Protein AF-A0A0G0I637-F1 (afdb_monomer_lite)

Sequence (283 aa):
MPPSDTPETYSYPQNDLDHDLTITSTPLDIYHAPFSLLHIETNPTNDDHTAINFDVENKYYLPRTQEILVEELSNQLKTNVQKLPLRQQTVIANEYVKIHEDNKLYGEYLPQTYTKSPNETSGITAEIGDSLDPLKYITNFLIQRHFELAEKKQEIVLHPDIIYFASQGRKENIPKVLNYLNTVANTLDQKLFFENLTFSNIKFKEALGTFEDPMKIYDFVKDYSNLGIVIDLNHIEKSHLNIDIIGNIEPQKLIIHARPGYQNIYSGAYKYCISKAIPWVVE

pLDDT: mean 82.11, std 18.37, range [28.81, 98.19]

Organism: NCBI:txid1619091

Structure (mmCIF, N/CA/C/O backbone):
data_AF-A0A0G0I637-F1
#
_entry.id   AF-A0A0G0I637-F1
#
loop_
_atom_site.group_PDB
_atom_site.id
_atom_site.type_symbol
_atom_site.label_atom_id
_atom_site.label_alt_id
_atom_site.label_comp_id
_atom_site.label_asym_id
_atom_site.label_entity_id
_atom_site.label_seq_id
_atom_site.pdbx_PDB_ins_code
_atom_site.Cartn_x
_atom_site.Cartn_y
_atom_site.Cartn_z
_atom_site.occupancy
_atom_site.B_iso_or_equiv
_atom_site.auth_seq_id
_atom_site.auth_comp_id
_atom_site.auth_asym_id
_atom_site.auth_atom_id
_atom_site.pdbx_PDB_model_num
ATOM 1 N N . MET A 1 1 ? 35.833 23.086 1.145 1.00 35.06 1 MET A N 1
ATOM 2 C CA . MET A 1 1 ? 34.461 23.543 0.852 1.00 35.06 1 MET A CA 1
ATOM 3 C C . MET A 1 1 ? 33.533 22.486 1.416 1.00 35.06 1 MET A C 1
ATOM 5 O O . MET A 1 1 ? 33.806 21.321 1.142 1.00 35.06 1 MET A O 1
ATOM 9 N N . PRO A 1 2 ? 32.546 22.832 2.255 1.00 28.81 2 PRO A N 1
ATOM 10 C CA . PRO A 1 2 ? 31.522 21.863 2.623 1.00 28.81 2 PRO A CA 1
ATOM 11 C C . PRO A 1 2 ? 30.724 21.493 1.358 1.00 28.81 2 PRO A C 1
ATOM 13 O O . PRO A 1 2 ? 30.629 22.332 0.453 1.00 28.81 2 PRO A O 1
ATOM 16 N N . PRO A 1 3 ? 30.219 20.255 1.239 1.00 33.09 3 PRO A N 1
ATOM 17 C CA . PRO A 1 3 ? 29.345 19.899 0.132 1.00 33.09 3 PRO A CA 1
ATOM 18 C C . PRO A 1 3 ? 28.090 20.772 0.207 1.00 33.09 3 PRO A C 1
ATOM 20 O O . PRO A 1 3 ? 27.529 20.972 1.280 1.00 33.09 3 PRO A O 1
ATOM 23 N N . SER A 1 4 ? 27.703 21.353 -0.928 1.00 31.98 4 SER A N 1
ATOM 24 C CA . SER A 1 4 ? 26.426 22.044 -1.045 1.00 31.98 4 SER A CA 1
ATOM 25 C C . SER A 1 4 ? 25.319 21.003 -0.948 1.00 31.98 4 SER A C 1
ATOM 27 O O . SER A 1 4 ? 25.231 20.138 -1.826 1.00 31.98 4 SER A O 1
ATOM 29 N N . ASP A 1 5 ? 24.492 21.104 0.086 1.00 32.06 5 ASP A N 1
ATOM 30 C CA . ASP A 1 5 ? 23.212 20.413 0.170 1.00 32.06 5 ASP A CA 1
ATOM 31 C C . ASP A 1 5 ? 22.362 20.873 -1.016 1.00 32.06 5 ASP A C 1
ATOM 33 O O . ASP A 1 5 ? 21.754 21.944 -1.024 1.00 32.06 5 ASP A O 1
ATOM 37 N N . THR A 1 6 ? 22.405 20.088 -2.087 1.00 29.97 6 THR A N 1
ATOM 38 C CA . THR A 1 6 ? 21.367 20.159 -3.106 1.00 29.97 6 THR A CA 1
ATOM 39 C C . THR A 1 6 ? 20.109 19.621 -2.436 1.00 29.97 6 THR A C 1
ATOM 41 O O . THR A 1 6 ? 20.194 18.574 -1.793 1.00 29.97 6 THR A O 1
ATOM 44 N N . PRO A 1 7 ? 18.966 20.322 -2.515 1.00 32.41 7 PRO A N 1
ATOM 45 C CA . PRO A 1 7 ? 17.730 19.811 -1.944 1.00 32.41 7 PRO A CA 1
ATOM 46 C C . PRO A 1 7 ? 17.465 18.417 -2.522 1.00 32.41 7 PRO A C 1
ATOM 48 O O . PRO A 1 7 ? 17.492 18.234 -3.744 1.00 32.41 7 PRO A O 1
ATOM 51 N N . GLU A 1 8 ? 17.294 17.440 -1.627 1.00 39.28 8 GLU A N 1
ATOM 52 C CA . GLU A 1 8 ? 17.026 16.043 -1.957 1.00 39.28 8 GLU A CA 1
ATOM 53 C C . GLU A 1 8 ? 15.877 15.990 -2.964 1.00 39.28 8 GLU A C 1
ATOM 55 O O . GLU A 1 8 ? 14.735 16.331 -2.659 1.00 39.28 8 GLU A O 1
ATOM 60 N N . THR A 1 9 ? 16.180 15.632 -4.210 1.00 29.72 9 THR A N 1
ATOM 61 C CA . THR A 1 9 ? 15.169 15.604 -5.265 1.00 29.72 9 THR A CA 1
ATOM 62 C C . THR A 1 9 ? 14.433 14.273 -5.173 1.00 29.72 9 THR A C 1
ATOM 64 O O . THR A 1 9 ? 14.781 13.293 -5.833 1.00 29.72 9 THR A O 1
ATOM 67 N N . TYR A 1 10 ? 13.434 14.226 -4.294 1.00 35.72 10 TYR A N 1
ATOM 68 C CA . TYR A 1 10 ? 12.438 13.164 -4.264 1.00 35.72 10 TYR A CA 1
ATOM 69 C C . TYR A 1 10 ? 11.579 13.289 -5.523 1.00 35.72 10 TYR A C 1
ATOM 71 O O . TYR A 1 10 ? 10.740 14.177 -5.623 1.00 35.72 10 TYR A O 1
ATOM 79 N N . SER A 1 11 ? 11.787 12.418 -6.511 1.00 33.34 11 SER A N 1
ATOM 80 C CA . SER A 1 11 ? 10.785 12.221 -7.559 1.00 33.34 11 SER A CA 1
ATOM 81 C C . SER A 1 11 ? 9.831 11.141 -7.072 1.00 33.34 11 SER A C 1
ATOM 83 O O . SER A 1 11 ? 10.015 9.965 -7.391 1.00 33.34 11 SER A O 1
ATOM 85 N N . TYR A 1 12 ? 8.863 11.523 -6.243 1.00 35.25 12 TYR A N 1
ATOM 86 C CA . TYR A 1 12 ? 7.721 10.652 -6.019 1.00 35.25 12 TYR A CA 1
ATOM 87 C C . TYR A 1 12 ? 6.957 10.603 -7.361 1.00 35.25 12 TYR A C 1
ATOM 89 O O . TYR A 1 12 ? 6.806 11.642 -8.015 1.00 35.25 12 TYR A O 1
ATOM 97 N N . PRO A 1 13 ? 6.608 9.421 -7.885 1.00 38.59 13 PRO A N 1
ATOM 98 C CA . PRO A 1 13 ? 5.871 9.325 -9.129 1.00 38.59 13 PRO A CA 1
ATOM 99 C C . PRO A 1 13 ? 4.385 9.231 -8.803 1.00 38.59 13 PRO A C 1
ATOM 101 O O . PRO A 1 13 ? 3.948 8.249 -8.233 1.00 38.59 13 PRO A O 1
ATOM 104 N N . GLN A 1 14 ? 3.640 10.291 -9.080 1.00 43.28 14 GLN A N 1
ATOM 105 C CA . GLN A 1 14 ? 2.280 10.272 -9.619 1.00 43.28 14 GLN A CA 1
ATOM 106 C C . GLN A 1 14 ? 1.804 11.726 -9.691 1.00 43.28 14 GLN A C 1
ATOM 108 O O . GLN A 1 14 ? 2.037 12.528 -8.797 1.00 43.28 14 GLN A O 1
ATOM 113 N N . ASN A 1 15 ? 1.196 12.101 -10.811 1.00 32.72 15 ASN A N 1
ATOM 114 C CA . ASN A 1 15 ? 0.300 13.244 -10.813 1.00 32.72 15 ASN A CA 1
ATOM 115 C C . ASN A 1 15 ? -1.036 12.663 -10.350 1.00 32.72 15 ASN A C 1
ATOM 117 O O . ASN A 1 15 ? -1.623 11.899 -11.114 1.00 32.72 15 ASN A O 1
ATOM 121 N N . ASP A 1 16 ? -1.508 12.984 -9.144 1.00 35.84 16 ASP A N 1
ATOM 122 C CA . ASP A 1 16 ? -2.895 12.677 -8.784 1.00 35.84 16 ASP A CA 1
ATOM 123 C C . ASP A 1 16 ? -3.800 13.519 -9.688 1.00 35.84 16 ASP A C 1
ATOM 125 O O . ASP A 1 16 ? -4.066 14.702 -9.452 1.00 35.84 16 ASP A O 1
ATOM 129 N N . LEU A 1 17 ? -4.256 12.918 -10.782 1.00 36.62 17 LEU A N 1
ATOM 130 C CA . LEU A 1 17 ? -5.417 13.412 -11.492 1.00 36.62 17 LEU A CA 1
ATOM 131 C C . LEU A 1 17 ? -6.636 12.948 -10.702 1.00 36.62 17 LEU A C 1
ATOM 133 O O . LEU A 1 17 ? -7.106 11.822 -10.849 1.00 36.62 17 LEU A O 1
ATOM 137 N N . ASP A 1 18 ? -7.175 13.857 -9.890 1.00 32.91 18 ASP A N 1
ATOM 138 C CA . ASP A 1 18 ? -8.613 13.898 -9.634 1.00 32.91 18 ASP A CA 1
ATOM 139 C C . ASP A 1 18 ? -9.336 13.629 -10.959 1.00 32.91 18 ASP A C 1
ATOM 141 O O . ASP A 1 18 ? -9.286 14.458 -11.871 1.00 32.91 18 ASP A O 1
ATOM 145 N N . HIS A 1 19 ? -9.966 12.458 -11.034 1.00 37.31 19 HIS A N 1
ATOM 146 C CA . HIS A 1 19 ? -10.891 11.987 -12.056 1.00 37.31 19 HIS A CA 1
ATOM 147 C C . HIS A 1 19 ? -11.162 12.963 -13.208 1.00 37.31 19 HIS A C 1
ATOM 149 O O . HIS A 1 19 ? -12.074 13.794 -13.133 1.00 37.31 19 HIS A O 1
ATOM 155 N N . ASP A 1 20 ? -10.487 12.759 -14.337 1.00 31.66 20 ASP A N 1
ATOM 156 C CA . ASP A 1 20 ? -11.135 13.068 -15.602 1.00 31.66 20 ASP A CA 1
ATOM 157 C C . ASP A 1 20 ? -12.124 11.924 -15.876 1.00 31.66 20 ASP A C 1
ATOM 159 O O . ASP A 1 20 ? -11.757 10.831 -16.307 1.00 31.66 20 ASP A O 1
ATOM 163 N N . LEU A 1 21 ? -13.404 12.157 -15.566 1.00 37.12 21 LEU A N 1
ATOM 164 C CA . LEU A 1 21 ? -14.536 11.228 -15.757 1.00 37.12 21 LEU A CA 1
ATOM 165 C C . LEU A 1 21 ? -14.726 10.762 -17.215 1.00 37.12 21 LEU A C 1
ATOM 167 O O . LEU A 1 21 ? -15.704 10.083 -17.528 1.00 37.12 21 LEU A O 1
ATOM 171 N N . THR A 1 22 ? -13.847 11.162 -18.130 1.00 32.94 22 THR A N 1
ATOM 172 C CA . THR A 1 22 ? -14.073 11.041 -19.562 1.00 32.94 22 THR A CA 1
ATOM 173 C C . THR A 1 22 ? -13.310 9.916 -20.249 1.00 32.94 22 THR A C 1
ATOM 175 O O . THR A 1 22 ? -13.721 9.561 -21.352 1.00 32.94 22 THR A O 1
ATOM 178 N N . ILE A 1 23 ? -12.273 9.294 -19.666 1.00 35.69 23 ILE A N 1
ATOM 179 C CA . ILE A 1 23 ? -11.520 8.250 -20.393 1.00 35.69 23 ILE A CA 1
ATOM 180 C C . ILE A 1 23 ? -10.901 7.184 -19.467 1.00 35.69 23 ILE A C 1
ATOM 182 O O . ILE A 1 23 ? -9.691 6.994 -19.453 1.00 35.69 23 ILE A O 1
ATOM 186 N N . THR A 1 24 ? -11.705 6.394 -18.751 1.00 32.81 24 THR A N 1
ATOM 187 C CA . THR A 1 24 ? -11.273 5.033 -18.382 1.00 32.81 24 THR A CA 1
ATOM 188 C C . THR A 1 24 ? -11.970 4.040 -19.308 1.00 32.81 24 THR A C 1
ATOM 190 O O . THR A 1 24 ? -13.189 4.019 -19.453 1.00 32.81 24 THR A O 1
ATOM 193 N N . SER A 1 25 ? -11.187 3.224 -20.017 1.00 35.94 25 SER A N 1
ATOM 194 C CA . SER A 1 25 ? -11.722 2.192 -20.926 1.00 35.94 25 SER A CA 1
ATOM 195 C C . SER A 1 25 ? -12.299 0.971 -20.188 1.00 35.94 25 SER A C 1
ATOM 197 O O . SER A 1 25 ? -12.726 0.001 -20.816 1.00 35.94 25 SER A O 1
ATOM 199 N N . THR A 1 26 ? -12.321 1.017 -18.854 1.00 42.88 26 THR A N 1
ATOM 200 C CA . THR A 1 26 ? -12.791 -0.036 -17.958 1.00 42.88 26 THR A CA 1
ATOM 201 C C . THR A 1 26 ? -13.860 0.526 -17.009 1.00 42.88 26 THR A C 1
ATOM 203 O O . THR A 1 26 ? -13.758 1.671 -16.581 1.00 42.88 26 THR A O 1
ATOM 206 N N . PRO A 1 27 ? -14.882 -0.262 -16.625 1.00 44.75 27 PRO A N 1
ATOM 207 C CA . PRO A 1 27 ? -15.878 0.133 -15.621 1.00 44.75 27 PRO A CA 1
ATOM 208 C C . PRO A 1 27 ? -15.324 0.111 -14.179 1.00 44.75 27 PRO A C 1
ATOM 210 O O . PRO A 1 27 ? -16.098 0.014 -13.229 1.00 44.75 27 PRO A O 1
ATOM 213 N N . LEU A 1 28 ? -13.997 0.109 -14.017 1.00 53.62 28 LEU A N 1
ATOM 214 C CA . LEU A 1 28 ? -13.320 0.010 -12.728 1.00 53.62 28 LEU A CA 1
ATOM 215 C C . LEU A 1 28 ? -13.084 1.413 -12.179 1.00 53.62 28 LEU A C 1
ATOM 217 O O . LEU A 1 28 ? -12.433 2.227 -12.831 1.00 53.62 28 LEU A O 1
ATOM 221 N N . ASP A 1 29 ? -13.586 1.667 -10.972 1.00 60.06 29 ASP A N 1
ATOM 222 C CA . ASP A 1 29 ? -13.223 2.862 -10.221 1.00 60.06 29 ASP A CA 1
ATOM 223 C C . ASP A 1 29 ? -11.971 2.550 -9.398 1.00 60.06 29 ASP A C 1
ATOM 225 O O . ASP A 1 29 ? -12.038 1.858 -8.377 1.00 60.06 29 ASP A O 1
ATOM 229 N N . ILE A 1 30 ? -10.834 3.035 -9.893 1.00 66.12 30 ILE A N 1
ATOM 230 C CA . ILE A 1 30 ? -9.521 2.893 -9.269 1.00 66.12 30 ILE A CA 1
ATOM 231 C C . ILE A 1 30 ? -9.237 4.147 -8.448 1.00 66.12 30 ILE A C 1
ATOM 233 O O . ILE A 1 30 ? -9.352 5.263 -8.956 1.00 66.12 30 ILE A O 1
ATOM 237 N N . TYR A 1 31 ? -8.881 3.953 -7.180 1.00 66.62 31 TYR A N 1
ATOM 238 C CA . TYR A 1 31 ? -8.569 5.036 -6.247 1.00 66.62 31 TYR A CA 1
ATOM 239 C C . TYR A 1 31 ? -7.146 4.925 -5.744 1.00 66.62 31 TYR A C 1
ATOM 241 O O . TYR A 1 31 ? -6.826 3.938 -5.094 1.00 66.62 31 TYR A O 1
ATOM 249 N N . HIS A 1 32 ? -6.345 5.959 -5.958 1.00 69.25 32 HIS A N 1
ATOM 250 C CA . HIS A 1 32 ? -5.052 6.094 -5.303 1.00 69.25 32 HIS A CA 1
ATOM 251 C C . HIS A 1 32 ? -5.265 6.605 -3.883 1.00 69.25 32 HIS A C 1
ATOM 253 O O . HIS A 1 32 ? -5.900 7.641 -3.669 1.00 69.25 32 HIS A O 1
ATOM 259 N N . ALA A 1 33 ? -4.810 5.841 -2.894 1.00 72.31 33 ALA A N 1
ATOM 260 C CA . ALA A 1 33 ? -4.780 6.329 -1.527 1.00 72.31 33 ALA A CA 1
ATOM 261 C C . ALA A 1 33 ? -3.601 7.287 -1.324 1.00 72.31 33 ALA A C 1
ATOM 263 O O . ALA A 1 33 ? -2.579 7.156 -1.999 1.00 72.31 33 ALA A O 1
ATOM 264 N N . PRO A 1 34 ? -3.706 8.200 -0.346 1.00 78.31 34 PRO A N 1
ATOM 265 C CA . PRO A 1 34 ? -2.595 9.058 0.031 1.00 78.31 34 PRO A CA 1
ATOM 266 C C . PRO A 1 34 ? -1.361 8.245 0.430 1.00 78.31 34 PRO A C 1
ATOM 268 O O . PRO A 1 34 ? -1.467 7.186 1.057 1.00 78.31 34 PRO A O 1
ATOM 271 N N . PHE A 1 35 ? -0.194 8.785 0.109 1.00 80.62 35 PHE A N 1
ATOM 272 C CA . PHE A 1 35 ? 1.101 8.159 0.336 1.00 80.62 35 PHE A CA 1
ATOM 273 C C . PHE A 1 35 ? 1.917 8.938 1.362 1.00 80.62 35 PHE A C 1
ATOM 275 O O . PHE A 1 35 ? 1.654 10.107 1.609 1.00 80.62 35 PHE A O 1
ATOM 282 N N . SER A 1 36 ? 2.956 8.345 1.929 1.00 83.19 36 SER A N 1
ATOM 283 C CA . SER A 1 36 ? 3.890 9.039 2.802 1.00 83.19 36 SER A CA 1
ATOM 284 C C . SER A 1 36 ? 5.321 8.970 2.283 1.00 83.19 36 SER A C 1
ATOM 286 O O . SER A 1 36 ? 5.757 7.986 1.677 1.00 83.19 36 SER A O 1
ATOM 288 N N . LEU A 1 37 ? 6.069 10.049 2.518 1.00 83.00 37 LEU A N 1
ATOM 289 C CA . LEU A 1 37 ? 7.491 10.079 2.215 1.00 83.00 37 LEU A CA 1
ATOM 290 C C . LEU A 1 37 ? 8.214 9.074 3.109 1.00 83.00 37 LEU A C 1
ATOM 292 O O . LEU A 1 37 ? 8.054 9.052 4.324 1.00 83.00 37 LEU A O 1
ATOM 296 N N . LEU A 1 38 ? 9.022 8.224 2.486 1.00 85.00 38 LEU A N 1
ATOM 297 C CA . LEU A 1 38 ? 9.750 7.185 3.196 1.00 85.00 38 LEU A CA 1
ATOM 298 C C . LEU A 1 38 ? 10.845 7.815 4.065 1.00 85.00 38 LEU A C 1
ATOM 300 O O . LEU A 1 38 ? 11.696 8.557 3.575 1.00 85.00 38 LEU A O 1
ATOM 304 N N . HIS A 1 39 ? 10.871 7.460 5.346 1.00 85.19 39 HIS A N 1
ATOM 305 C CA . HIS A 1 39 ? 11.934 7.842 6.275 1.00 85.19 39 HIS A CA 1
ATOM 306 C C . HIS A 1 39 ? 12.928 6.696 6.406 1.00 85.19 39 HIS A C 1
ATOM 308 O O . HIS A 1 39 ? 12.531 5.556 6.631 1.00 85.19 39 HIS A O 1
ATOM 314 N N . ILE A 1 40 ? 14.220 6.978 6.249 1.00 86.94 40 ILE A N 1
ATOM 315 C CA . ILE A 1 40 ? 15.307 6.020 6.467 1.00 86.94 40 ILE A CA 1
ATOM 316 C C . ILE A 1 40 ? 16.485 6.755 7.107 1.00 86.94 40 ILE A C 1
ATOM 318 O O . ILE A 1 40 ? 16.888 7.809 6.617 1.00 86.94 40 ILE A O 1
ATOM 322 N N . GLU A 1 41 ? 17.123 6.175 8.119 1.00 87.06 41 GLU A N 1
ATOM 323 C CA . GLU A 1 41 ? 18.373 6.656 8.720 1.00 87.06 41 GLU A CA 1
ATOM 324 C C . GLU A 1 41 ? 19.500 5.630 8.539 1.00 87.06 41 GLU A C 1
ATOM 326 O O . GLU A 1 41 ? 19.271 4.424 8.567 1.00 87.06 41 GLU A O 1
ATOM 331 N N . THR A 1 42 ? 20.734 6.095 8.321 1.00 85.62 42 THR A N 1
ATOM 332 C CA . THR A 1 42 ? 21.929 5.224 8.257 1.00 85.62 42 THR A CA 1
ATOM 333 C C . THR A 1 42 ? 22.647 5.115 9.594 1.00 85.62 42 THR A C 1
ATOM 335 O O . THR A 1 42 ? 23.334 4.132 9.839 1.00 85.62 42 THR A O 1
ATOM 338 N N . ASN A 1 43 ? 22.513 6.135 10.442 1.00 81.94 43 ASN A N 1
ATOM 339 C CA . ASN A 1 43 ? 23.083 6.170 11.779 1.00 81.94 43 ASN A CA 1
ATOM 340 C C . ASN A 1 43 ? 21.958 6.559 12.739 1.00 81.94 43 ASN A C 1
ATOM 342 O O . ASN A 1 43 ? 21.383 7.630 12.535 1.00 81.94 43 ASN A O 1
ATOM 346 N N . PRO A 1 44 ? 21.644 5.734 13.747 1.00 77.94 44 PRO A N 1
ATOM 347 C CA . PRO A 1 44 ? 20.643 6.092 14.735 1.00 77.94 44 PRO A CA 1
ATOM 348 C C . PRO A 1 44 ? 21.100 7.346 15.489 1.00 77.94 44 PRO A C 1
ATOM 350 O O . PRO A 1 44 ? 22.226 7.428 15.984 1.00 77.94 44 PRO A O 1
ATOM 353 N N . THR A 1 45 ? 20.243 8.360 15.514 1.00 67.44 45 THR A N 1
ATOM 354 C CA . THR A 1 45 ? 20.497 9.654 16.168 1.00 67.44 45 THR A CA 1
ATOM 355 C C . THR A 1 45 ? 20.336 9.600 17.695 1.00 67.44 45 THR A C 1
ATOM 357 O O . THR A 1 45 ? 20.784 10.510 18.392 1.00 67.44 45 THR A O 1
ATOM 360 N N . ASN A 1 46 ? 19.721 8.537 18.220 1.00 69.50 46 ASN A N 1
ATOM 361 C CA . ASN A 1 46 ? 19.479 8.252 19.635 1.00 69.50 46 ASN A CA 1
ATOM 362 C C . ASN A 1 46 ? 19.359 6.722 19.849 1.00 69.50 46 ASN A C 1
ATOM 364 O O . ASN A 1 46 ? 19.594 5.957 18.920 1.00 69.50 46 ASN A O 1
ATOM 368 N N . ASP A 1 47 ? 19.057 6.271 21.070 1.00 75.62 47 ASP A N 1
ATOM 369 C CA . ASP A 1 47 ? 18.981 4.834 21.393 1.00 75.62 47 ASP A CA 1
ATOM 370 C C . ASP A 1 47 ? 17.632 4.172 21.011 1.00 75.62 47 ASP A C 1
ATOM 372 O O . ASP A 1 47 ? 17.496 2.954 21.143 1.00 75.62 47 ASP A O 1
ATOM 376 N N . ASP A 1 48 ? 16.618 4.931 20.571 1.00 86.25 48 ASP A N 1
ATOM 377 C CA . ASP A 1 48 ? 15.253 4.436 20.317 1.00 86.25 48 ASP A CA 1
ATOM 378 C C . ASP A 1 48 ? 14.929 4.409 18.816 1.00 86.25 48 ASP A C 1
ATOM 380 O O . ASP A 1 48 ? 14.169 5.219 18.275 1.00 86.25 48 ASP A O 1
ATOM 384 N N . HIS A 1 49 ? 15.511 3.410 18.154 1.00 87.69 49 HIS A N 1
ATOM 385 C CA . HIS A 1 49 ? 15.341 3.117 16.733 1.00 87.69 49 HIS A CA 1
ATOM 386 C C . HIS A 1 49 ? 14.896 1.673 16.520 1.00 87.69 49 HIS A C 1
ATOM 388 O O . HIS A 1 49 ? 15.181 0.782 17.322 1.00 87.69 49 HIS A O 1
ATOM 394 N N . THR A 1 50 ? 14.261 1.414 15.381 1.00 88.69 50 THR A N 1
ATOM 395 C CA . THR A 1 50 ? 14.036 0.053 14.884 1.00 88.69 50 THR A CA 1
ATOM 396 C C . THR A 1 50 ? 14.827 -0.166 13.601 1.00 88.69 50 THR A C 1
ATOM 398 O O . THR A 1 50 ? 14.867 0.700 12.730 1.00 88.69 50 THR A O 1
ATOM 401 N N . ALA A 1 51 ? 15.484 -1.318 13.485 1.00 89.00 51 ALA A N 1
ATOM 402 C CA . ALA A 1 51 ? 16.172 -1.690 12.256 1.00 89.00 51 ALA A CA 1
ATOM 403 C C . ALA A 1 51 ? 15.150 -2.013 11.158 1.00 89.00 51 ALA A C 1
ATOM 405 O O . ALA A 1 51 ? 14.143 -2.677 11.415 1.00 89.00 51 ALA A O 1
ATOM 406 N N . ILE A 1 52 ? 15.439 -1.572 9.936 1.00 89.50 52 ILE A N 1
ATOM 407 C CA . ILE A 1 52 ? 14.728 -1.994 8.730 1.00 89.50 52 ILE A CA 1
ATOM 408 C C . ILE A 1 52 ? 15.357 -3.314 8.279 1.00 89.50 52 ILE A C 1
ATOM 410 O O . ILE A 1 52 ? 16.575 -3.381 8.112 1.00 89.50 52 ILE A O 1
ATOM 414 N N . ASN A 1 53 ? 14.557 -4.367 8.098 1.00 84.94 53 ASN A N 1
ATOM 415 C CA . ASN A 1 53 ? 15.064 -5.713 7.784 1.00 84.94 53 ASN A CA 1
ATOM 416 C C . ASN A 1 53 ? 14.307 -6.414 6.635 1.00 84.94 53 ASN A C 1
ATOM 418 O O . ASN A 1 53 ? 14.162 -7.638 6.627 1.00 84.94 53 ASN A O 1
ATOM 422 N N . PHE A 1 54 ? 13.825 -5.659 5.643 1.00 79.56 54 PHE A N 1
ATOM 423 C CA . PHE A 1 54 ? 13.109 -6.228 4.491 1.00 79.56 54 PHE A CA 1
ATOM 424 C C . PHE A 1 54 ? 14.038 -7.012 3.555 1.00 79.56 54 PHE A C 1
ATOM 426 O O . PHE A 1 54 ? 13.790 -8.200 3.295 1.00 79.56 54 PHE A O 1
ATOM 433 N N . ASP A 1 55 ? 15.126 -6.357 3.132 1.00 71.62 55 ASP A N 1
ATOM 434 C CA . ASP A 1 55 ? 16.130 -6.897 2.204 1.00 71.62 55 ASP A CA 1
ATOM 435 C C . ASP A 1 55 ? 17.537 -6.989 2.804 1.00 71.62 55 ASP A C 1
ATOM 437 O O . ASP A 1 55 ? 18.270 -7.934 2.514 1.00 71.62 55 ASP A O 1
ATOM 441 N N . VAL A 1 56 ? 17.922 -6.018 3.640 1.00 66.44 56 VAL A N 1
ATOM 442 C CA . VAL A 1 56 ? 19.267 -5.917 4.220 1.00 66.44 56 VAL A CA 1
ATOM 443 C C . VAL A 1 56 ? 19.154 -5.864 5.734 1.00 66.44 56 VAL A C 1
ATOM 445 O O . VAL A 1 56 ? 18.521 -4.968 6.283 1.00 66.44 56 VAL A O 1
ATOM 448 N N . GLU A 1 57 ? 19.781 -6.813 6.423 1.00 68.94 57 GLU A N 1
ATOM 449 C CA . GLU A 1 57 ? 19.778 -6.824 7.883 1.00 68.94 57 GLU A CA 1
ATOM 450 C C . GLU A 1 57 ? 20.614 -5.661 8.445 1.00 68.94 57 GLU A C 1
ATOM 452 O O . GLU A 1 57 ? 21.807 -5.538 8.165 1.00 68.94 57 GLU A O 1
ATOM 457 N N . ASN A 1 58 ? 19.986 -4.836 9.292 1.00 65.56 58 ASN A N 1
ATOM 458 C CA . ASN A 1 58 ? 20.641 -3.938 10.256 1.00 65.56 58 ASN A CA 1
ATOM 459 C C . ASN A 1 58 ? 21.568 -2.849 9.671 1.00 65.56 58 ASN A C 1
ATOM 461 O O . ASN A 1 58 ? 22.472 -2.368 10.357 1.00 65.56 58 ASN A O 1
ATOM 465 N N . LYS A 1 59 ? 21.355 -2.431 8.415 1.00 84.44 59 LYS A N 1
ATOM 466 C CA . LYS A 1 59 ? 22.080 -1.295 7.805 1.00 84.44 59 LYS A CA 1
ATOM 467 C C . LYS A 1 59 ? 21.332 0.034 7.940 1.00 84.44 59 LYS A C 1
ATOM 469 O O . LYS A 1 59 ? 21.962 1.089 7.968 1.00 84.44 59 LYS A O 1
ATOM 474 N N . TYR A 1 60 ? 20.007 -0.022 8.017 1.00 90.62 60 TYR A N 1
ATOM 475 C CA . TYR A 1 60 ? 19.146 1.152 8.046 1.00 90.62 60 TYR A CA 1
ATOM 476 C C . TYR A 1 60 ? 18.162 1.091 9.199 1.00 90.62 60 TYR A C 1
ATOM 478 O O . TYR A 1 60 ? 17.805 0.008 9.666 1.00 90.62 60 TYR A O 1
ATOM 486 N N . TYR A 1 61 ? 17.719 2.265 9.628 1.00 90.12 61 TYR A N 1
ATOM 487 C CA . TYR A 1 61 ? 16.939 2.439 10.839 1.00 90.12 61 TYR A CA 1
ATOM 488 C C . TYR A 1 61 ? 15.775 3.398 10.613 1.00 90.12 61 TYR A C 1
ATOM 490 O O . TYR A 1 61 ? 15.856 4.314 9.794 1.00 90.12 61 TYR A O 1
ATOM 498 N N . LEU A 1 62 ? 14.716 3.191 11.382 1.00 89.88 62 LEU A N 1
ATOM 499 C CA . LEU A 1 62 ? 13.626 4.131 11.582 1.00 89.88 62 LEU A CA 1
ATOM 500 C C . LEU A 1 62 ? 13.721 4.692 13.004 1.00 89.88 62 LEU A C 1
ATOM 502 O O . LEU A 1 62 ? 13.793 3.893 13.947 1.00 89.88 62 LEU A O 1
ATOM 506 N N . PRO A 1 63 ? 13.717 6.020 13.194 1.00 90.88 63 PRO A N 1
ATOM 507 C CA . PRO A 1 63 ? 13.644 6.599 14.527 1.00 90.88 63 PRO A CA 1
ATOM 508 C C . PRO A 1 63 ? 12.240 6.436 15.093 1.00 90.88 63 PRO A C 1
ATOM 510 O O . PRO A 1 63 ? 11.255 6.364 14.351 1.00 90.88 63 PRO A O 1
ATOM 513 N N . ARG A 1 64 ? 12.139 6.395 16.419 1.00 91.56 64 ARG A N 1
ATOM 514 C CA . ARG A 1 64 ? 10.846 6.496 17.087 1.00 91.56 64 ARG A CA 1
ATOM 515 C C . ARG A 1 64 ? 10.203 7.853 16.812 1.00 91.56 64 ARG A C 1
ATOM 517 O O . ARG A 1 64 ? 10.865 8.885 16.894 1.00 91.56 64 ARG A O 1
ATOM 524 N N . THR A 1 65 ? 8.898 7.832 16.587 1.00 91.44 65 THR A N 1
ATOM 525 C CA . THR A 1 65 ? 8.071 9.020 16.383 1.00 91.44 65 THR A CA 1
ATOM 526 C C . THR A 1 65 ? 6.971 9.126 17.433 1.00 91.44 65 THR A C 1
ATOM 528 O O . THR A 1 65 ? 6.570 8.139 18.062 1.00 91.44 65 THR A O 1
ATOM 531 N N . GLN A 1 66 ? 6.473 10.342 17.629 1.00 91.88 66 GLN A N 1
ATOM 532 C CA . GLN A 1 66 ? 5.321 10.628 18.470 1.00 91.88 66 GLN A CA 1
ATOM 533 C C . GLN A 1 66 ? 4.044 10.582 17.625 1.00 91.88 66 GLN A C 1
ATOM 535 O O . GLN A 1 66 ? 3.974 11.182 16.556 1.00 91.88 66 GLN A O 1
ATOM 540 N N . GLU A 1 67 ? 3.021 9.872 18.110 1.00 92.25 67 GLU A N 1
ATOM 541 C CA . GLU A 1 67 ? 1.710 9.912 17.460 1.00 92.25 67 GLU A CA 1
ATOM 542 C C . GLU A 1 67 ? 1.089 11.307 17.639 1.00 92.25 67 GLU A C 1
ATOM 544 O O . GLU A 1 67 ? 0.941 11.775 18.777 1.00 92.25 67 GLU A O 1
ATOM 549 N N . ILE A 1 68 ? 0.698 11.940 16.532 1.00 92.25 68 ILE A N 1
ATOM 550 C CA . ILE A 1 68 ? -0.101 13.173 16.503 1.00 92.25 68 ILE A CA 1
ATOM 551 C C . ILE A 1 68 ? -1.561 12.864 16.153 1.00 92.25 68 ILE A C 1
ATOM 553 O O . ILE A 1 68 ? -1.887 11.797 15.641 1.00 92.25 68 ILE A O 1
ATOM 557 N N . LEU A 1 69 ? -2.467 13.805 16.443 1.00 88.88 69 LEU A N 1
ATOM 558 C CA . LEU A 1 69 ? -3.911 13.669 16.178 1.00 88.88 69 LEU A CA 1
ATOM 559 C C . LEU A 1 69 ? -4.556 12.421 16.816 1.00 88.88 69 LEU A C 1
ATOM 561 O O . LEU A 1 69 ? -5.584 11.936 16.345 1.00 88.88 69 LEU A O 1
ATOM 565 N N . VAL A 1 70 ? -3.987 11.923 17.921 1.00 91.12 70 VAL A N 1
ATOM 566 C CA . VAL A 1 70 ? -4.398 10.672 18.584 1.00 91.12 70 VAL A CA 1
ATOM 567 C C . VAL A 1 70 ? -5.899 10.642 18.876 1.00 91.12 70 VAL A C 1
ATOM 569 O O . VAL A 1 70 ? -6.596 9.696 18.499 1.00 91.12 70 VAL A O 1
ATOM 572 N N . GLU A 1 71 ? -6.413 11.675 19.552 1.00 91.75 71 GLU A N 1
ATOM 573 C CA . GLU A 1 71 ? -7.828 11.757 19.930 1.00 91.75 71 GLU A CA 1
ATOM 574 C C . GLU A 1 71 ? -8.730 11.896 18.705 1.00 91.75 71 GLU A C 1
ATOM 576 O O . GLU A 1 71 ? -9.774 11.248 18.629 1.00 91.75 71 GLU A O 1
ATOM 581 N N . GLU A 1 72 ? -8.321 12.709 17.732 1.00 91.00 72 GLU A N 1
ATOM 582 C CA . GLU A 1 72 ? -9.081 12.939 16.509 1.00 91.00 72 GLU A CA 1
ATOM 583 C C . GLU A 1 72 ? -9.213 11.651 15.692 1.00 91.00 72 GLU A C 1
ATOM 585 O O . GLU A 1 72 ? -10.335 11.211 15.439 1.00 91.00 72 GLU A O 1
ATOM 590 N N . LEU A 1 73 ? -8.098 10.994 15.352 1.00 90.06 73 LEU A N 1
ATOM 591 C CA . LEU A 1 73 ? -8.097 9.748 14.581 1.00 90.06 73 LEU A CA 1
ATOM 592 C C . LEU A 1 73 ? -8.854 8.630 15.297 1.00 90.06 73 LEU A C 1
ATOM 594 O O . LEU A 1 73 ? -9.601 7.883 14.661 1.00 90.06 73 LEU A O 1
ATOM 598 N N . SER A 1 74 ? -8.705 8.531 16.620 1.00 91.62 74 SER A N 1
ATOM 599 C CA . SER A 1 74 ? -9.412 7.525 17.420 1.00 91.62 74 SER A CA 1
ATOM 600 C C . SER A 1 74 ? -10.923 7.777 17.439 1.00 91.62 74 SER A C 1
ATOM 602 O O . SER A 1 74 ? -11.715 6.842 17.291 1.00 91.62 74 SER A O 1
ATOM 604 N N . ASN A 1 75 ? -11.347 9.037 17.571 1.00 93.62 75 ASN A N 1
ATOM 605 C CA . ASN A 1 75 ? -12.760 9.413 17.532 1.00 93.62 75 ASN A CA 1
ATOM 606 C C . ASN A 1 75 ? -13.361 9.247 16.133 1.00 93.62 75 ASN A C 1
ATOM 608 O O . ASN A 1 75 ? -14.490 8.762 16.014 1.00 93.62 75 ASN A O 1
ATOM 612 N N . GLN A 1 76 ? -12.614 9.596 15.083 1.00 91.94 76 GLN A N 1
ATOM 613 C CA . GLN A 1 76 ? -13.004 9.345 13.697 1.00 91.94 76 GLN A CA 1
ATOM 614 C C . GLN A 1 76 ? -13.176 7.846 13.452 1.00 91.94 76 GLN A C 1
ATOM 616 O O . GLN A 1 76 ? -14.238 7.441 12.981 1.00 91.94 76 GLN A O 1
ATOM 621 N N . LEU A 1 77 ? -12.211 7.021 13.873 1.00 92.00 77 LEU A N 1
ATOM 622 C CA . LEU A 1 77 ? -12.267 5.567 13.707 1.00 92.00 77 LEU A CA 1
ATOM 623 C C . LEU A 1 77 ? -13.481 4.984 14.414 1.00 92.00 77 LEU A C 1
ATOM 625 O O . LEU A 1 77 ? -14.274 4.271 13.802 1.00 92.00 77 LEU A O 1
ATOM 629 N N . LYS A 1 78 ? -13.689 5.354 15.679 1.00 93.00 78 LYS A N 1
ATOM 630 C CA . LYS A 1 78 ? -14.868 4.940 16.443 1.00 93.00 78 LYS A CA 1
ATOM 631 C C . LYS A 1 78 ? -16.165 5.340 15.738 1.00 93.00 78 LYS A C 1
ATOM 633 O O . LYS A 1 78 ? -17.055 4.507 15.586 1.00 93.00 78 LYS A O 1
ATOM 638 N N . THR A 1 79 ? -16.268 6.590 15.293 1.00 93.12 79 THR A N 1
ATOM 639 C CA . THR A 1 79 ? -17.468 7.119 14.629 1.00 93.12 79 THR A CA 1
ATOM 640 C C . THR A 1 79 ? -17.727 6.423 13.294 1.00 93.12 79 THR A C 1
ATOM 642 O O . THR A 1 79 ? -18.866 6.085 12.987 1.00 93.12 79 THR A O 1
ATOM 645 N N . ASN A 1 80 ? -16.685 6.182 12.500 1.00 92.75 80 ASN A N 1
ATOM 646 C CA . ASN A 1 80 ? -16.789 5.532 11.198 1.00 92.75 80 ASN A CA 1
ATOM 647 C C . ASN A 1 80 ? -17.142 4.051 11.340 1.00 92.75 80 ASN A C 1
ATOM 649 O O . ASN A 1 80 ? -18.060 3.583 10.669 1.00 92.75 80 ASN A O 1
ATOM 653 N N . VAL A 1 81 ? -16.506 3.339 12.273 1.00 93.25 81 VAL A N 1
ATOM 654 C CA . VAL A 1 81 ? -16.847 1.946 12.585 1.00 93.25 81 VAL A CA 1
ATOM 655 C C . VAL A 1 81 ? -18.299 1.837 13.049 1.00 93.25 81 VAL A C 1
ATOM 657 O O . VAL A 1 81 ? -19.018 0.968 12.572 1.00 93.25 81 VAL A O 1
ATOM 660 N N . GLN A 1 82 ? -18.785 2.744 13.902 1.00 94.75 82 GLN A N 1
ATOM 661 C CA . GLN A 1 82 ? -20.170 2.715 14.396 1.00 94.75 82 GLN A CA 1
ATOM 662 C C . GLN A 1 82 ? -21.243 2.829 13.301 1.00 94.75 82 GLN A C 1
ATOM 664 O O . GLN A 1 82 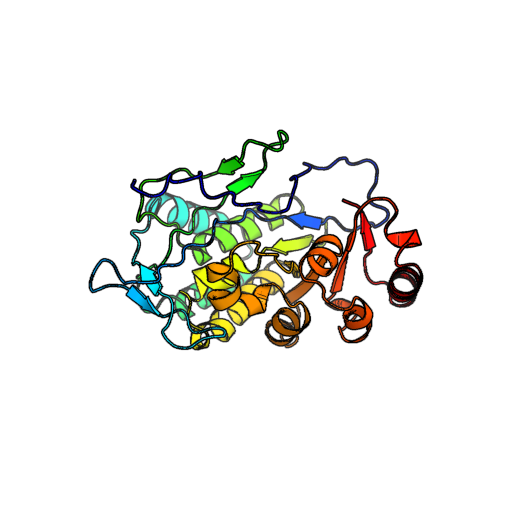? -22.381 2.421 13.534 1.00 94.75 82 GLN A O 1
ATOM 669 N N . LYS A 1 83 ? -20.899 3.349 12.116 1.00 93.00 83 LYS A N 1
ATOM 670 C CA . LYS A 1 83 ? -21.810 3.417 10.962 1.00 93.00 83 LYS A CA 1
ATOM 671 C C . LYS A 1 83 ? -21.980 2.065 10.257 1.00 93.00 83 LYS A C 1
ATOM 673 O O . LYS A 1 83 ? -22.951 1.887 9.528 1.00 93.00 83 LYS A O 1
ATOM 678 N N . LEU A 1 84 ? -21.051 1.124 10.440 1.00 94.94 84 LEU A N 1
ATOM 679 C CA . LEU A 1 84 ? -21.093 -0.190 9.794 1.00 94.94 84 LEU A CA 1
ATOM 680 C C . LEU A 1 84 ? -22.102 -1.123 10.490 1.00 94.94 84 LEU A C 1
ATOM 682 O O . LEU A 1 84 ? -22.405 -0.943 11.668 1.00 94.94 84 LEU A O 1
ATOM 686 N N . PRO A 1 85 ? -22.598 -2.182 9.832 1.00 95.44 85 PRO A N 1
ATOM 687 C CA . PRO A 1 85 ? -23.329 -3.259 10.496 1.00 95.44 85 PRO A CA 1
ATOM 688 C C . PRO A 1 85 ? -22.540 -3.880 11.658 1.00 95.44 85 PRO A C 1
ATOM 690 O O . PRO A 1 85 ? -21.346 -4.145 11.528 1.00 95.44 85 PRO A O 1
ATOM 693 N N . LEU A 1 86 ? -23.218 -4.209 12.766 1.00 95.81 86 LEU A N 1
ATOM 694 C CA . LEU A 1 86 ? -22.597 -4.696 14.013 1.00 95.81 86 LEU A CA 1
ATOM 695 C C . LEU A 1 86 ? -21.561 -5.816 13.800 1.00 95.81 86 LEU A C 1
ATOM 697 O O . LEU A 1 86 ? -20.490 -5.793 14.400 1.00 95.81 86 LEU A O 1
ATOM 701 N N . ARG A 1 87 ? -21.853 -6.772 12.909 1.00 95.69 87 ARG A N 1
ATOM 702 C CA . ARG A 1 87 ? -20.928 -7.867 12.579 1.00 95.69 87 ARG A CA 1
ATOM 703 C C . ARG A 1 87 ? -19.596 -7.354 12.021 1.00 95.69 87 ARG A C 1
ATOM 705 O O . ARG A 1 87 ? -18.552 -7.865 12.408 1.00 95.69 87 ARG A O 1
ATOM 712 N N . GLN A 1 88 ? -19.632 -6.367 11.128 1.00 96.25 88 GLN A N 1
ATOM 713 C CA . GLN A 1 88 ? -18.431 -5.765 10.545 1.00 96.25 88 GLN A CA 1
ATOM 714 C C . GLN A 1 88 ? -17.656 -4.967 11.599 1.00 96.25 88 GLN A C 1
ATOM 716 O O . GLN A 1 88 ? -16.437 -5.098 11.678 1.00 96.25 88 GLN A O 1
ATOM 721 N N . GLN A 1 89 ? -18.365 -4.237 12.472 1.00 95.44 89 GLN A N 1
ATOM 722 C CA . GLN A 1 89 ? -17.743 -3.519 13.592 1.00 95.44 89 GLN A CA 1
ATOM 723 C C . GLN A 1 89 ? -16.903 -4.453 14.463 1.00 95.44 89 GLN A C 1
ATOM 725 O O . GLN A 1 89 ? -15.751 -4.156 14.767 1.00 95.44 89 GLN A O 1
ATOM 730 N N . THR A 1 90 ? -17.474 -5.604 14.841 1.00 94.38 90 THR A N 1
ATOM 731 C CA . THR A 1 90 ? -16.794 -6.595 15.682 1.00 94.38 90 THR A CA 1
ATOM 732 C C . THR A 1 90 ? -15.543 -7.154 15.009 1.00 94.38 90 THR A C 1
ATOM 734 O O . THR A 1 90 ? -14.525 -7.314 15.675 1.00 94.38 90 THR A O 1
ATOM 737 N N . VAL A 1 91 ? -15.592 -7.438 13.703 1.00 95.69 91 VAL A N 1
ATOM 738 C CA . VAL A 1 91 ? -14.425 -7.951 12.968 1.00 95.69 91 VAL A CA 1
ATOM 739 C C . VAL A 1 91 ? -13.303 -6.912 12.941 1.00 95.69 91 VAL A C 1
ATOM 741 O O . VAL A 1 91 ? -12.197 -7.224 13.370 1.00 95.69 91 VAL A O 1
ATOM 744 N N . ILE A 1 92 ? -13.591 -5.675 12.524 1.00 93.69 92 ILE A N 1
ATOM 745 C CA . ILE A 1 92 ? -12.579 -4.609 12.415 1.00 93.69 92 ILE A CA 1
ATOM 746 C C . ILE A 1 92 ? -11.962 -4.290 13.783 1.00 93.69 92 ILE A C 1
ATOM 748 O O . ILE A 1 92 ? -10.740 -4.221 13.905 1.00 93.69 92 ILE A O 1
ATOM 752 N N . ALA A 1 93 ? -12.782 -4.165 14.832 1.00 89.56 93 ALA A N 1
ATOM 753 C CA . ALA A 1 93 ? -12.289 -3.901 16.183 1.00 89.56 93 ALA A CA 1
ATOM 754 C C . ALA A 1 93 ? -11.372 -5.024 16.698 1.00 89.56 93 ALA A C 1
ATOM 756 O O . ALA A 1 93 ? -10.324 -4.746 17.279 1.00 89.56 93 ALA A O 1
ATOM 757 N N . ASN A 1 94 ? -11.735 -6.289 16.457 1.00 90.38 94 ASN A N 1
ATOM 758 C CA . ASN A 1 94 ? -10.924 -7.432 16.873 1.00 90.38 94 ASN A CA 1
ATOM 759 C C . ASN A 1 94 ? -9.591 -7.508 16.122 1.00 90.38 94 ASN A C 1
ATOM 761 O O . ASN A 1 94 ? -8.583 -7.862 16.726 1.00 90.38 94 ASN A O 1
ATOM 765 N N . GLU A 1 95 ? -9.573 -7.206 14.822 1.00 90.75 95 GLU A N 1
ATOM 766 C CA . GLU A 1 95 ? -8.332 -7.198 14.043 1.00 90.75 95 GLU A CA 1
ATOM 767 C C . GLU A 1 95 ? -7.391 -6.072 14.483 1.00 90.75 95 GLU A C 1
ATOM 769 O O . GLU A 1 95 ? -6.190 -6.307 14.606 1.00 90.75 95 GLU A O 1
ATOM 774 N N . TYR A 1 96 ? -7.920 -4.886 14.805 1.00 86.88 96 TYR A N 1
ATOM 775 C CA . TYR A 1 96 ? -7.099 -3.754 15.251 1.00 86.88 96 TYR A CA 1
ATOM 776 C C . TYR A 1 96 ? -6.366 -4.063 16.566 1.00 86.88 96 TYR A C 1
ATOM 778 O O . TYR A 1 96 ? -5.166 -3.827 16.690 1.00 86.88 96 TYR A O 1
ATOM 786 N N . VAL A 1 97 ? -7.057 -4.696 17.521 1.00 83.69 97 VAL A N 1
ATOM 787 C CA . VAL A 1 97 ? -6.468 -5.093 18.813 1.00 83.69 97 VAL A CA 1
ATOM 788 C C . VAL A 1 97 ? -5.330 -6.112 18.655 1.00 83.69 97 VAL A C 1
ATOM 790 O O . VAL A 1 97 ? -4.396 -6.097 19.447 1.00 83.69 97 VAL A O 1
ATOM 793 N N . LYS A 1 98 ? -5.365 -6.987 17.639 1.00 82.06 98 LYS A N 1
ATOM 794 C CA . LYS A 1 98 ? -4.353 -8.048 17.452 1.00 82.06 98 LYS A CA 1
ATOM 795 C C . LYS A 1 98 ? -2.986 -7.546 16.986 1.00 82.06 98 LYS A C 1
ATOM 797 O O . LYS A 1 98 ? -2.011 -8.280 17.123 1.00 82.06 98 LYS A O 1
ATOM 802 N N . ILE A 1 99 ? -2.913 -6.365 16.374 1.00 80.25 99 ILE A N 1
ATOM 803 C CA . ILE A 1 99 ? -1.650 -5.818 15.847 1.00 80.25 99 ILE A CA 1
ATOM 804 C C . ILE A 1 99 ? -1.012 -4.817 16.810 1.00 80.25 99 ILE A C 1
ATOM 806 O O . ILE A 1 99 ? 0.201 -4.618 16.778 1.00 80.25 99 ILE A O 1
ATOM 810 N N . HIS A 1 100 ? -1.798 -4.213 17.697 1.00 67.06 100 HIS A N 1
ATOM 811 C CA . HIS A 1 100 ? -1.327 -3.149 18.571 1.00 67.06 100 HIS A CA 1
ATOM 812 C C . HIS A 1 100 ? -0.823 -3.699 19.915 1.00 67.06 100 HIS A C 1
ATOM 814 O O . HIS A 1 100 ? -1.552 -3.701 20.904 1.00 67.06 100 HIS A O 1
ATOM 820 N N . GLU A 1 101 ? 0.419 -4.197 19.949 1.00 59.72 101 GLU A N 1
ATOM 821 C CA . GLU A 1 101 ? 1.012 -4.751 21.182 1.00 59.72 101 GLU A CA 1
ATOM 822 C C . GLU A 1 101 ? 1.877 -3.739 21.964 1.00 59.72 101 GLU A C 1
ATOM 824 O O . GLU A 1 101 ? 1.935 -3.845 23.185 1.00 59.72 101 GLU A O 1
ATOM 829 N N . ASP A 1 102 ? 2.468 -2.717 21.321 1.00 62.88 102 ASP A N 1
ATOM 830 C CA . ASP A 1 102 ? 3.529 -1.909 21.961 1.00 62.88 102 ASP A CA 1
ATOM 831 C C . ASP A 1 102 ? 3.367 -0.372 21.934 1.00 62.88 102 ASP A C 1
ATOM 833 O O . ASP A 1 102 ? 4.249 0.322 22.438 1.00 62.88 102 ASP A O 1
ATOM 837 N N . ASN A 1 103 ? 2.272 0.199 21.407 1.00 67.69 103 ASN A N 1
ATOM 838 C CA . ASN A 1 103 ? 2.005 1.660 21.330 1.00 67.69 103 ASN A CA 1
ATOM 839 C C . ASN A 1 103 ? 3.179 2.535 20.816 1.00 67.69 103 ASN A C 1
ATOM 841 O O . ASN A 1 103 ? 3.207 3.746 21.045 1.00 67.69 103 ASN A O 1
ATOM 845 N N . LYS A 1 104 ? 4.179 1.947 20.157 1.00 85.88 104 LYS A N 1
ATOM 846 C CA . LYS A 1 104 ? 5.347 2.652 19.628 1.00 85.88 104 LYS A CA 1
ATOM 847 C C . LYS A 1 104 ? 5.222 2.750 18.120 1.00 85.88 104 LYS A C 1
ATOM 849 O O . LYS A 1 104 ? 4.971 1.744 17.460 1.00 85.88 104 LYS A O 1
ATOM 854 N N . LEU A 1 105 ? 5.428 3.959 17.615 1.00 90.25 105 LEU A N 1
ATOM 855 C CA . LEU A 1 105 ? 5.516 4.246 16.194 1.00 90.25 105 LEU A CA 1
ATOM 856 C C . LEU A 1 105 ? 6.961 4.590 15.839 1.00 90.25 105 LEU A C 1
ATOM 858 O O . LEU A 1 105 ? 7.683 5.198 16.632 1.00 90.25 105 LEU A O 1
ATOM 862 N N . TYR A 1 106 ? 7.361 4.178 14.649 1.00 90.75 106 TYR A N 1
ATOM 863 C CA . TYR A 1 106 ? 8.666 4.395 14.067 1.00 90.75 106 TYR A CA 1
ATOM 864 C C . TYR A 1 106 ? 8.489 4.905 12.637 1.00 90.75 106 TYR A C 1
ATOM 866 O O . TYR A 1 106 ? 7.741 4.323 11.846 1.00 90.75 106 TYR A O 1
ATOM 874 N N . GLY A 1 107 ? 9.218 5.969 12.307 1.00 89.75 107 GLY A N 1
ATOM 875 C CA . GLY A 1 107 ? 9.111 6.672 11.033 1.00 89.75 107 GLY A CA 1
ATOM 876 C C . GLY A 1 107 ? 7.926 7.638 10.932 1.00 89.75 107 GLY A C 1
ATOM 877 O O . GLY A 1 107 ? 6.862 7.449 11.525 1.00 89.75 107 GLY A O 1
ATOM 878 N N . GLU A 1 108 ? 8.133 8.686 10.141 1.00 90.06 108 GLU A N 1
ATOM 879 C CA . GLU A 1 108 ? 7.185 9.782 9.926 1.00 90.06 108 GLU A CA 1
ATOM 880 C C . GLU A 1 108 ? 6.110 9.397 8.894 1.00 90.06 108 GLU A C 1
ATOM 882 O O . GLU A 1 108 ? 6.197 9.755 7.721 1.00 90.06 108 GLU A O 1
ATOM 887 N N . TYR A 1 109 ? 5.080 8.651 9.314 1.00 90.88 109 TYR A N 1
ATOM 888 C CA . TYR A 1 109 ? 3.919 8.383 8.463 1.00 90.88 109 TYR A CA 1
ATOM 889 C C . TYR A 1 109 ? 3.004 9.611 8.426 1.00 90.88 109 TYR A C 1
ATOM 891 O O . TYR A 1 109 ? 2.082 9.777 9.229 1.00 90.88 109 TYR A O 1
ATOM 899 N N . LEU A 1 110 ? 3.292 10.484 7.470 1.00 89.25 110 LEU A N 1
ATOM 900 C CA . LEU A 1 110 ? 2.547 11.694 7.149 1.00 89.25 110 LEU A CA 1
ATOM 901 C C . LEU A 1 110 ? 1.937 11.527 5.750 1.00 89.25 110 LEU A C 1
ATOM 903 O O . LEU A 1 110 ? 2.651 11.721 4.762 1.00 89.25 110 LEU A O 1
ATOM 907 N N . PRO A 1 111 ? 0.670 11.088 5.640 1.00 83.81 111 PRO A N 1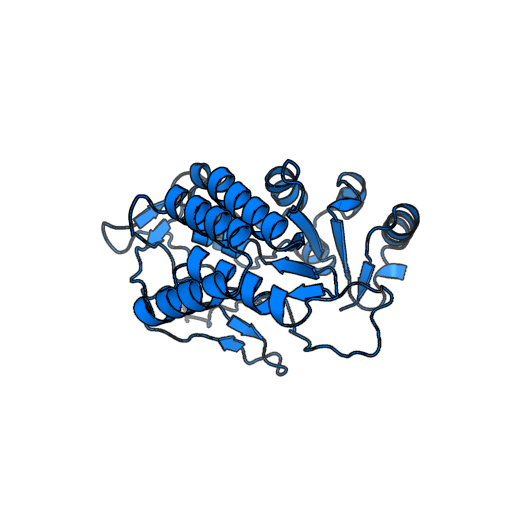
ATOM 908 C CA . PRO A 1 111 ? 0.028 10.874 4.353 1.00 83.81 111 PRO A CA 1
ATOM 909 C C . PRO A 1 111 ? -0.198 12.198 3.609 1.00 83.81 111 PRO A C 1
ATOM 911 O O . PRO A 1 111 ? -0.635 13.206 4.176 1.00 83.81 111 PRO A O 1
ATOM 914 N N . GLN A 1 112 ? 0.093 12.167 2.317 1.00 80.19 112 GLN A N 1
ATOM 915 C CA . GLN A 1 112 ? 0.061 13.254 1.357 1.00 80.19 112 GLN A CA 1
ATOM 916 C C . GLN A 1 112 ? -0.650 12.788 0.088 1.00 80.19 112 GLN A C 1
ATOM 918 O O . GLN A 1 112 ? -0.659 11.613 -0.272 1.00 80.19 112 GLN A O 1
ATOM 923 N N . THR A 1 113 ? -1.242 13.754 -0.586 1.00 65.31 113 THR A N 1
ATOM 924 C CA . THR A 1 113 ? -1.798 13.659 -1.932 1.00 65.31 113 THR A CA 1
ATOM 925 C C . THR A 1 113 ? -1.058 14.660 -2.796 1.00 65.31 113 THR A C 1
ATOM 927 O O . THR A 1 113 ? -0.590 15.694 -2.304 1.00 65.31 113 THR A O 1
ATOM 930 N N . TYR A 1 114 ? -0.943 14.398 -4.084 1.00 56.53 114 TYR A N 1
ATOM 931 C CA . TYR A 1 114 ? -0.513 15.431 -5.005 1.00 56.53 114 TYR A CA 1
ATOM 932 C C . TYR A 1 114 ? -1.655 16.404 -5.243 1.00 56.53 114 TYR A C 1
ATOM 934 O O . TYR A 1 114 ? -2.821 16.031 -5.354 1.00 56.53 114 TYR A O 1
ATOM 942 N N . THR A 1 115 ? -1.331 17.688 -5.331 1.00 53.50 115 THR A N 1
ATOM 943 C CA . THR A 1 115 ? -2.294 18.633 -5.887 1.00 53.50 115 THR A CA 1
ATOM 944 C C . THR A 1 115 ? -2.322 18.500 -7.406 1.00 53.50 115 THR A C 1
ATOM 946 O O . THR A 1 115 ? -1.389 17.994 -8.027 1.00 53.50 115 THR A O 1
ATOM 949 N N . LYS A 1 116 ? -3.354 19.069 -8.039 1.00 43.44 116 LYS A N 1
ATOM 950 C CA . LYS A 1 116 ? -3.429 19.224 -9.505 1.00 43.44 116 LYS A CA 1
ATOM 951 C C . LYS A 1 116 ? -2.232 19.975 -10.113 1.00 43.44 116 LYS A C 1
ATOM 953 O O . LYS A 1 116 ? -2.082 19.993 -11.333 1.00 43.44 116 LYS A O 1
ATOM 958 N N . SER A 1 117 ? -1.415 20.636 -9.290 1.00 41.94 117 SER A N 1
ATOM 959 C CA . SER A 1 117 ? -0.162 21.259 -9.694 1.00 41.94 117 SER A CA 1
ATOM 960 C C . SER A 1 117 ? 0.999 20.290 -9.419 1.00 41.94 117 SER A C 1
ATOM 962 O O . SER A 1 117 ? 1.225 19.942 -8.261 1.00 41.94 117 SER A O 1
ATOM 964 N N . PRO A 1 118 ? 1.798 19.899 -10.429 1.00 44.72 118 PRO A N 1
ATOM 965 C CA . PRO A 1 118 ? 2.850 18.878 -10.301 1.00 44.72 118 PRO A CA 1
ATOM 966 C C . PRO A 1 118 ? 3.999 19.231 -9.334 1.00 44.72 118 PRO A C 1
ATOM 968 O O . PRO A 1 118 ? 4.901 18.424 -9.136 1.00 44.72 118 PRO A O 1
ATOM 971 N N . ASN A 1 119 ? 3.987 20.429 -8.738 1.00 49.31 119 ASN A N 1
ATOM 972 C CA . ASN A 1 119 ? 5.014 20.910 -7.809 1.00 49.31 119 ASN A CA 1
ATOM 973 C C . ASN A 1 119 ? 4.513 21.074 -6.364 1.00 49.31 119 ASN A C 1
ATOM 975 O O . ASN A 1 119 ? 5.280 21.509 -5.508 1.00 49.31 119 ASN A O 1
ATOM 979 N N . GLU A 1 120 ? 3.240 20.792 -6.091 1.00 54.94 120 GLU A N 1
ATOM 980 C CA . GLU A 1 120 ? 2.632 21.015 -4.780 1.00 54.94 120 GLU A CA 1
ATOM 981 C C . GLU A 1 120 ? 1.987 19.715 -4.289 1.00 54.94 120 GLU A C 1
ATOM 983 O O . GLU A 1 120 ? 1.135 19.135 -4.964 1.00 54.94 120 GLU A O 1
ATOM 988 N N . THR A 1 121 ? 2.379 19.257 -3.102 1.00 59.97 121 THR A N 1
ATOM 989 C CA . THR A 1 121 ? 1.683 18.194 -2.372 1.00 59.97 121 THR A CA 1
ATOM 990 C C . THR A 1 121 ? 0.741 18.819 -1.344 1.00 59.97 121 THR A C 1
ATOM 992 O O . THR A 1 121 ? 1.037 19.849 -0.738 1.00 59.97 121 THR A O 1
ATOM 995 N N . SER A 1 122 ? -0.435 18.222 -1.173 1.00 63.94 122 SER A N 1
ATOM 996 C CA . SER A 1 122 ? -1.390 18.543 -0.112 1.00 63.94 122 SER A CA 1
ATOM 997 C C . SER A 1 122 ? -1.432 17.393 0.872 1.00 63.94 122 SER A C 1
ATOM 999 O O . SER A 1 122 ? -1.654 16.248 0.493 1.00 63.94 122 SER A O 1
ATOM 1001 N N . GLY A 1 123 ? -1.238 17.676 2.150 1.00 71.25 123 GLY A N 1
ATOM 1002 C CA . GLY A 1 123 ? -1.192 16.634 3.160 1.00 71.25 123 GLY A CA 1
ATOM 1003 C C . GLY A 1 123 ? -0.911 17.200 4.533 1.00 71.25 123 GLY A C 1
ATOM 1004 O O . GLY A 1 123 ? -1.002 18.408 4.763 1.00 71.25 123 GLY A O 1
ATOM 1005 N N . ILE A 1 124 ? -0.581 16.305 5.451 1.00 73.06 124 ILE A N 1
ATOM 1006 C CA . ILE A 1 124 ? -0.241 16.690 6.813 1.00 73.06 124 ILE A CA 1
ATOM 1007 C C . ILE A 1 124 ? 1.216 17.142 6.836 1.00 73.06 124 ILE A C 1
ATOM 1009 O O . ILE A 1 124 ? 2.124 16.354 6.584 1.00 73.06 124 ILE A O 1
ATOM 1013 N N . THR A 1 125 ? 1.425 18.412 7.169 1.00 73.38 125 THR A N 1
ATOM 1014 C CA . THR A 1 125 ? 2.742 18.947 7.516 1.00 73.38 125 THR A CA 1
ATOM 1015 C C . THR A 1 125 ? 2.845 18.991 9.036 1.00 73.38 125 THR A C 1
ATOM 1017 O O . THR A 1 125 ? 2.015 19.630 9.684 1.00 73.38 125 THR A O 1
ATOM 1020 N N . ALA A 1 126 ? 3.842 18.312 9.597 1.00 79.19 126 ALA A N 1
A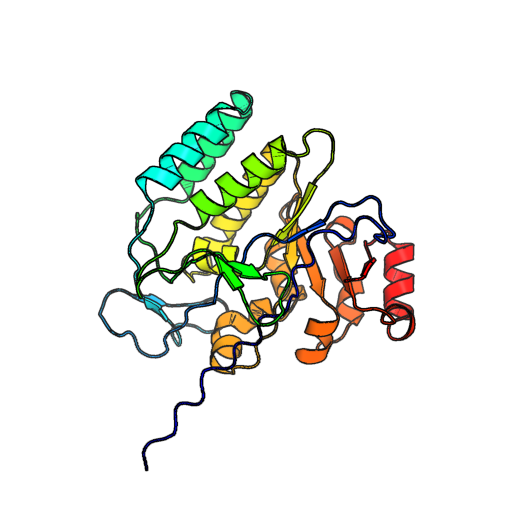TOM 1021 C CA . ALA A 1 126 ? 4.073 18.209 11.036 1.00 79.19 126 ALA A CA 1
ATOM 1022 C C . ALA A 1 126 ? 5.546 18.490 11.378 1.00 79.19 126 ALA A C 1
ATOM 1024 O O . ALA A 1 126 ? 6.359 18.709 10.473 1.00 79.19 126 ALA A O 1
ATOM 1025 N N . GLU A 1 127 ? 5.882 18.546 12.668 1.00 82.38 127 GLU A N 1
ATOM 1026 C CA . GLU A 1 127 ? 7.276 18.695 13.088 1.00 82.38 127 GLU A CA 1
ATOM 1027 C C . GLU A 1 127 ? 8.046 17.382 12.858 1.00 82.38 127 GLU A C 1
ATOM 1029 O O . GLU A 1 127 ? 7.468 16.297 12.789 1.00 82.38 127 GLU A O 1
ATOM 1034 N N . ILE A 1 128 ? 9.372 17.477 12.717 1.00 81.00 128 ILE A N 1
ATOM 1035 C CA . ILE A 1 128 ? 10.237 16.293 12.597 1.00 81.00 128 ILE A CA 1
ATOM 1036 C C . ILE A 1 128 ? 10.041 15.414 13.837 1.00 81.00 128 ILE A C 1
ATOM 1038 O O . ILE A 1 128 ? 10.130 15.898 14.967 1.00 81.00 128 ILE A O 1
ATOM 1042 N N . GLY A 1 129 ? 9.835 14.117 13.622 1.00 84.81 129 GLY A N 1
ATOM 1043 C CA . GLY A 1 129 ? 9.542 13.149 14.676 1.00 84.81 129 GLY A CA 1
ATOM 1044 C C . GLY A 1 129 ? 8.052 12.921 14.949 1.00 84.81 129 GLY A C 1
ATOM 1045 O O . GLY A 1 129 ? 7.736 12.097 15.810 1.00 84.81 129 GLY A O 1
ATOM 1046 N N . ASP A 1 130 ? 7.146 13.579 14.224 1.00 90.38 130 ASP A N 1
ATOM 1047 C CA . ASP A 1 130 ? 5.704 13.332 14.301 1.00 90.38 130 ASP A CA 1
ATOM 1048 C C . ASP A 1 130 ? 5.241 12.258 13.303 1.00 90.38 130 ASP A C 1
ATOM 1050 O O . ASP A 1 130 ? 5.794 12.087 12.216 1.00 90.38 130 ASP A O 1
ATOM 1054 N N . SER A 1 131 ? 4.192 11.516 13.660 1.00 92.00 131 SER A N 1
ATOM 1055 C CA . SER A 1 131 ? 3.635 10.453 12.816 1.00 92.00 131 SER A CA 1
ATOM 1056 C C . SER A 1 131 ? 2.153 10.224 13.113 1.00 92.00 131 SER A C 1
ATOM 1058 O O . SER A 1 131 ? 1.705 10.405 14.247 1.00 92.00 131 SER A O 1
ATOM 1060 N N . LEU A 1 132 ? 1.369 9.808 12.118 1.00 92.00 132 LEU A N 1
ATOM 1061 C CA . LEU A 1 132 ? 0.054 9.213 12.369 1.00 92.00 132 LEU A CA 1
ATOM 1062 C C . LEU A 1 132 ? 0.187 7.709 12.612 1.00 92.00 132 LEU A C 1
ATOM 1064 O O . LEU A 1 132 ? 1.067 7.064 12.051 1.00 92.00 132 LEU A O 1
ATOM 1068 N N . ASP A 1 133 ? -0.744 7.111 13.363 1.00 92.19 133 ASP A N 1
ATOM 1069 C CA . ASP A 1 133 ? -0.886 5.651 13.365 1.00 92.19 133 ASP A CA 1
ATOM 1070 C C . ASP A 1 133 ? -1.360 5.188 11.966 1.00 92.19 133 ASP A C 1
ATOM 1072 O O . ASP A 1 133 ? -2.503 5.481 11.574 1.00 92.19 133 ASP A O 1
ATOM 1076 N N . PRO A 1 134 ? -0.523 4.448 11.209 1.00 92.31 134 PRO A N 1
ATOM 1077 C CA . PRO A 1 134 ? -0.843 4.042 9.843 1.00 92.31 134 PRO A CA 1
ATOM 1078 C C . PRO A 1 134 ? -2.076 3.137 9.773 1.00 92.31 134 PRO A C 1
ATOM 1080 O O . PRO A 1 134 ? -2.850 3.222 8.820 1.00 92.31 134 PRO A O 1
ATOM 1083 N N . LEU A 1 135 ? -2.313 2.304 10.793 1.00 92.75 135 LEU A N 1
ATOM 1084 C CA . LEU A 1 135 ? -3.464 1.406 10.847 1.00 92.75 135 LEU A CA 1
ATOM 1085 C C . LEU A 1 135 ? -4.752 2.177 11.135 1.00 92.75 135 LEU A C 1
ATOM 1087 O O . LEU A 1 135 ? -5.767 1.915 10.482 1.00 92.75 135 LEU A O 1
ATOM 1091 N N . LYS A 1 136 ? -4.736 3.151 12.060 1.00 91.81 136 LYS A N 1
ATOM 1092 C CA . LYS A 1 136 ? -5.910 4.022 12.292 1.00 91.81 136 LYS A CA 1
ATOM 1093 C C . LYS A 1 136 ? -6.252 4.807 11.034 1.00 91.81 136 LYS A C 1
ATOM 1095 O O . LYS A 1 136 ? -7.423 4.873 10.657 1.00 91.81 136 LYS A O 1
ATOM 1100 N N . TYR A 1 137 ? -5.236 5.373 10.388 1.00 92.19 137 TYR A N 1
ATOM 1101 C CA . TYR A 1 137 ? -5.402 6.162 9.178 1.00 92.19 137 TYR A CA 1
ATOM 1102 C C . TYR A 1 137 ? -6.016 5.339 8.039 1.00 92.19 137 TYR A C 1
ATOM 1104 O O . TYR A 1 137 ? -7.110 5.667 7.575 1.00 92.19 137 TYR A O 1
ATOM 1112 N N . ILE A 1 138 ? -5.374 4.231 7.641 1.00 93.44 138 ILE A N 1
ATOM 1113 C CA . ILE A 1 138 ? -5.848 3.437 6.500 1.00 93.44 138 ILE A CA 1
ATOM 1114 C C . ILE A 1 138 ? -7.244 2.868 6.758 1.00 93.44 138 ILE A C 1
ATOM 1116 O O . ILE A 1 138 ? -8.081 2.837 5.865 1.00 93.44 138 ILE A O 1
ATOM 1120 N N . THR A 1 139 ? -7.554 2.491 7.998 1.00 94.62 139 THR A N 1
ATOM 1121 C CA . THR A 1 139 ? -8.880 1.957 8.338 1.00 94.62 139 THR A CA 1
ATOM 1122 C C . THR A 1 139 ? -9.963 3.023 8.239 1.00 94.62 139 THR A C 1
ATOM 1124 O O . THR A 1 139 ? -11.036 2.755 7.699 1.00 94.62 139 THR A O 1
ATOM 1127 N N . ASN A 1 140 ? -9.688 4.242 8.714 1.00 93.06 140 ASN A N 1
ATOM 1128 C CA . ASN A 1 140 ? -10.593 5.374 8.525 1.00 93.06 140 ASN A CA 1
ATOM 1129 C C . ASN A 1 140 ? -10.846 5.643 7.042 1.00 93.06 140 ASN A C 1
ATOM 1131 O O . ASN A 1 140 ? -12.007 5.735 6.640 1.00 93.06 140 ASN A O 1
ATOM 1135 N N . PHE A 1 141 ? -9.776 5.707 6.249 1.00 92.06 141 PHE A N 1
ATOM 1136 C CA . PHE A 1 141 ? -9.853 5.922 4.809 1.00 92.06 141 PHE A CA 1
ATOM 1137 C C . PHE A 1 141 ? -10.725 4.857 4.129 1.00 92.06 141 PHE A C 1
ATOM 1139 O O . PHE A 1 141 ? -11.702 5.192 3.462 1.00 92.06 141 PHE A O 1
ATOM 1146 N N . LEU A 1 142 ? -10.451 3.570 4.363 1.00 93.44 142 LEU A N 1
ATOM 1147 C CA . LEU A 1 142 ? -11.196 2.471 3.741 1.00 93.44 142 LEU A CA 1
ATOM 1148 C C . LEU A 1 142 ? -12.692 2.498 4.091 1.00 93.44 142 LEU A C 1
ATOM 1150 O O . LEU A 1 142 ? -13.533 2.297 3.212 1.00 93.44 142 LEU A O 1
ATOM 1154 N N . ILE A 1 143 ? -13.044 2.804 5.346 1.00 94.12 143 ILE A N 1
ATOM 1155 C CA . ILE A 1 143 ? -14.447 2.910 5.774 1.00 94.12 143 ILE A CA 1
ATOM 1156 C C . ILE A 1 143 ? -15.134 4.132 5.150 1.00 94.12 143 ILE A C 1
ATOM 1158 O O . ILE A 1 143 ? -16.282 4.033 4.719 1.00 94.12 143 ILE A O 1
ATOM 1162 N N . GLN A 1 144 ? -14.465 5.287 5.095 1.00 90.56 144 GLN A N 1
ATOM 1163 C CA . GLN A 1 144 ? -15.014 6.480 4.439 1.00 90.56 144 GLN A CA 1
ATOM 1164 C C . GLN A 1 144 ? -15.316 6.190 2.967 1.00 90.56 144 GLN A C 1
ATOM 1166 O O . GLN A 1 144 ? -16.447 6.393 2.520 1.00 90.56 144 GLN A O 1
ATOM 1171 N N . ARG A 1 145 ? -14.349 5.599 2.257 1.00 87.00 145 ARG A N 1
ATOM 1172 C CA . ARG A 1 145 ? -14.501 5.188 0.858 1.00 87.00 145 ARG A CA 1
ATOM 1173 C C . ARG A 1 145 ? -15.658 4.215 0.664 1.00 87.00 145 ARG A C 1
ATOM 1175 O O . ARG A 1 145 ? -16.457 4.409 -0.251 1.00 87.00 145 ARG A O 1
ATOM 1182 N N . HIS A 1 146 ? -15.813 3.233 1.553 1.00 89.75 146 HIS A N 1
ATOM 1183 C CA . HIS A 1 146 ? -16.933 2.288 1.522 1.00 89.75 146 HIS A CA 1
ATOM 1184 C C . HIS A 1 146 ? -18.300 2.999 1.507 1.00 89.75 146 HIS A C 1
ATOM 1186 O O . HIS A 1 146 ? -19.183 2.619 0.740 1.00 89.75 146 HIS A O 1
ATOM 1192 N N . PHE A 1 147 ? -18.474 4.065 2.295 1.00 88.81 147 PHE A N 1
ATOM 1193 C CA . PHE A 1 147 ? -19.738 4.809 2.338 1.00 88.81 147 PHE A CA 1
ATOM 1194 C C . PHE A 1 147 ? -19.945 5.771 1.166 1.00 88.81 147 PHE A C 1
ATOM 1196 O O . PHE A 1 147 ? -21.084 5.973 0.751 1.00 88.81 147 PHE A O 1
ATOM 1203 N N . GLU A 1 148 ? -18.879 6.365 0.631 1.00 83.88 148 GLU A N 1
ATOM 1204 C CA . GLU A 1 148 ? -18.977 7.333 -0.468 1.00 83.88 148 GLU A CA 1
ATOM 1205 C C . GLU A 1 148 ? -19.495 6.704 -1.768 1.00 83.88 148 GLU A C 1
ATOM 1207 O O . GLU A 1 148 ? -20.147 7.387 -2.556 1.00 83.88 148 GLU A O 1
ATOM 1212 N N . LEU A 1 149 ? -19.254 5.404 -1.985 1.00 71.44 149 LEU A N 1
ATOM 1213 C CA . LEU A 1 149 ? -19.664 4.683 -3.197 1.00 71.44 149 LEU A CA 1
ATOM 1214 C C . LEU A 1 149 ? -20.218 3.288 -2.875 1.00 71.44 149 LEU A C 1
ATOM 1216 O O . LEU A 1 149 ? -19.745 2.285 -3.408 1.00 71.44 149 LEU A O 1
ATOM 1220 N N . ALA A 1 150 ? -21.234 3.228 -2.014 1.00 72.19 150 ALA A N 1
ATOM 1221 C CA . ALA A 1 150 ? -21.812 1.979 -1.502 1.00 72.19 150 ALA A CA 1
ATOM 1222 C C . ALA A 1 150 ? -22.377 1.023 -2.580 1.00 72.19 150 ALA A C 1
ATOM 1224 O O . ALA A 1 150 ? -22.569 -0.161 -2.313 1.00 72.19 150 ALA A O 1
ATOM 1225 N N . GLU A 1 151 ? -22.658 1.516 -3.790 1.00 74.94 151 GLU A N 1
ATOM 1226 C CA . GLU A 1 151 ? -23.231 0.720 -4.889 1.00 74.94 151 GLU A CA 1
ATOM 1227 C C . GLU A 1 151 ? -22.179 0.131 -5.844 1.00 74.94 151 GLU A C 1
ATOM 1229 O O . GLU A 1 151 ? -22.531 -0.584 -6.785 1.00 74.94 151 GLU A O 1
ATOM 1234 N N . LYS A 1 152 ? -20.890 0.424 -5.634 1.00 71.31 152 LYS A N 1
ATOM 1235 C CA . LYS A 1 152 ? -19.812 0.018 -6.539 1.00 71.31 152 LYS A CA 1
ATOM 1236 C C . LYS A 1 152 ? -18.768 -0.823 -5.822 1.00 71.31 152 LYS A C 1
ATOM 1238 O O . LYS A 1 152 ? -18.359 -0.514 -4.707 1.00 71.31 152 LYS A O 1
ATOM 1243 N N . LYS A 1 153 ? -18.280 -1.856 -6.509 1.00 73.25 153 LYS A N 1
ATOM 1244 C CA . LYS A 1 153 ? -17.104 -2.603 -6.064 1.00 73.25 153 LYS A CA 1
ATOM 1245 C C . LYS A 1 153 ? -15.874 -1.709 -6.192 1.00 73.25 153 LYS A C 1
ATOM 1247 O O . LYS A 1 153 ? -15.632 -1.176 -7.271 1.00 73.25 153 LYS A O 1
ATOM 1252 N N . GLN A 1 154 ? -15.116 -1.561 -5.110 1.00 82.06 154 GLN A N 1
ATOM 1253 C CA . GLN A 1 154 ? -13.987 -0.632 -5.061 1.00 82.06 154 GLN A CA 1
ATOM 1254 C C . GLN A 1 154 ? -12.664 -1.388 -5.158 1.00 82.06 154 GLN A C 1
ATOM 1256 O O . GLN A 1 154 ? -12.416 -2.330 -4.398 1.00 82.06 154 GLN A O 1
ATOM 1261 N N . GLU A 1 155 ? -11.820 -0.950 -6.087 1.00 87.12 155 GLU A N 1
ATOM 1262 C CA . GLU A 1 155 ? -10.431 -1.377 -6.208 1.00 87.12 155 GLU A CA 1
ATOM 1263 C C . GLU A 1 155 ? -9.554 -0.174 -5.845 1.00 87.12 155 GLU A C 1
ATOM 1265 O O . GLU A 1 155 ? -9.613 0.881 -6.472 1.00 87.12 155 GLU A O 1
ATOM 1270 N N . ILE A 1 156 ? -8.808 -0.301 -4.754 1.00 89.19 156 ILE A N 1
ATOM 1271 C CA . ILE A 1 156 ? -8.046 0.794 -4.157 1.00 89.19 156 ILE A CA 1
ATOM 1272 C C . ILE A 1 156 ? -6.568 0.488 -4.347 1.00 89.19 156 ILE A C 1
ATOM 1274 O O . ILE A 1 156 ? -6.088 -0.555 -3.908 1.00 89.19 156 ILE A O 1
ATOM 1278 N N . VAL A 1 157 ? -5.858 1.395 -4.997 1.00 91.38 157 VAL A N 1
ATOM 1279 C CA . VAL A 1 157 ? -4.417 1.345 -5.196 1.00 91.38 157 VAL A CA 1
ATOM 1280 C C . VAL A 1 157 ? -3.739 2.056 -4.035 1.00 91.38 157 VAL A C 1
ATOM 1282 O O . VAL A 1 157 ? -4.068 3.187 -3.685 1.00 91.38 157 VAL A O 1
ATOM 1285 N N . LEU A 1 158 ? -2.812 1.352 -3.405 1.00 92.12 158 LEU A N 1
ATOM 1286 C CA . LEU A 1 158 ? -1.982 1.816 -2.308 1.00 92.12 158 LEU A CA 1
ATOM 1287 C C . LEU A 1 158 ? -0.528 1.759 -2.763 1.00 92.12 158 LEU A C 1
ATOM 1289 O O . LEU A 1 158 ? -0.138 0.873 -3.525 1.00 92.12 158 LEU A O 1
ATOM 1293 N N . HIS A 1 159 ? 0.305 2.627 -2.214 1.00 89.69 159 HIS A N 1
ATOM 1294 C CA . HIS A 1 159 ? 1.735 2.375 -2.224 1.00 89.69 159 HIS A CA 1
ATOM 1295 C C . HIS A 1 159 ? 2.103 1.372 -1.118 1.00 89.69 159 HIS A C 1
ATOM 1297 O O . HIS A 1 159 ? 1.357 1.181 -0.155 1.00 89.69 159 HIS A O 1
ATOM 1303 N N . PRO A 1 160 ? 3.233 0.658 -1.246 1.00 91.44 160 PRO A N 1
ATOM 1304 C CA . PRO A 1 160 ? 3.685 -0.306 -0.248 1.00 91.44 160 PRO A CA 1
ATOM 1305 C C . PRO A 1 160 ? 4.293 0.364 0.995 1.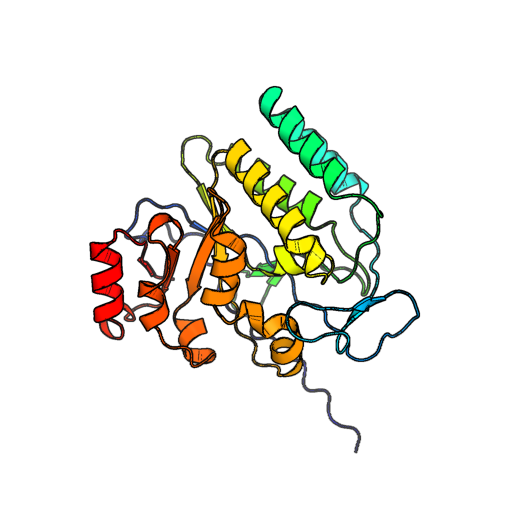00 91.44 160 PRO A C 1
ATOM 1307 O O . PRO A 1 160 ? 4.655 -0.318 1.955 1.00 91.44 160 PRO A O 1
ATOM 1310 N N . ASP A 1 161 ? 4.367 1.693 1.023 1.00 89.38 161 ASP A N 1
ATOM 1311 C CA . ASP A 1 161 ? 4.726 2.478 2.201 1.00 89.38 161 ASP A CA 1
ATOM 1312 C C . ASP A 1 161 ? 3.794 2.204 3.395 1.00 89.38 161 ASP A C 1
ATOM 1314 O O . ASP A 1 161 ? 4.262 2.113 4.527 1.00 89.38 161 ASP A O 1
ATOM 1318 N N . ILE A 1 162 ? 2.500 1.952 3.174 1.00 92.69 162 ILE A N 1
ATOM 1319 C CA . ILE A 1 162 ? 1.590 1.561 4.254 1.00 92.69 162 ILE A CA 1
ATOM 1320 C C . ILE A 1 162 ? 2.018 0.238 4.897 1.00 92.69 162 ILE A C 1
ATOM 1322 O O . ILE A 1 162 ? 1.939 0.099 6.115 1.00 92.69 162 ILE A O 1
ATOM 1326 N N . ILE A 1 163 ? 2.531 -0.720 4.111 1.00 93.88 163 ILE A N 1
ATOM 1327 C CA . ILE A 1 163 ? 3.089 -1.976 4.632 1.00 93.88 163 ILE A CA 1
ATOM 1328 C C . ILE A 1 163 ? 4.355 -1.662 5.428 1.00 93.88 163 ILE A C 1
ATOM 1330 O O . ILE A 1 163 ? 4.532 -2.176 6.534 1.00 93.88 163 ILE A O 1
ATOM 1334 N N . TYR A 1 164 ? 5.219 -0.799 4.892 1.00 92.81 164 TYR A N 1
ATOM 1335 C CA . TYR A 1 164 ? 6.451 -0.368 5.547 1.00 92.81 164 TYR A CA 1
ATOM 1336 C C . TYR A 1 164 ? 6.208 0.246 6.926 1.00 92.81 164 TYR A C 1
ATOM 1338 O O . TYR A 1 164 ? 6.726 -0.259 7.925 1.00 92.81 164 TYR A O 1
ATOM 1346 N N . PHE A 1 165 ? 5.373 1.281 6.995 1.00 92.69 165 PHE A N 1
ATOM 1347 C CA . PHE A 1 165 ? 5.089 1.989 8.236 1.00 92.69 165 PHE A CA 1
ATOM 1348 C C . PHE A 1 165 ? 4.246 1.143 9.190 1.00 92.69 165 PHE A C 1
ATOM 1350 O O . PHE A 1 165 ? 4.589 1.040 10.363 1.00 92.69 165 PHE A O 1
ATOM 1357 N N . ALA A 1 166 ? 3.205 0.441 8.727 1.00 92.75 166 ALA A N 1
ATOM 1358 C CA . ALA A 1 166 ? 2.396 -0.401 9.615 1.00 92.75 166 ALA A CA 1
ATOM 1359 C C . ALA A 1 166 ? 3.173 -1.596 10.188 1.00 92.75 166 ALA A C 1
ATOM 1361 O O . ALA A 1 166 ? 2.894 -2.028 11.305 1.00 92.75 166 ALA A O 1
ATOM 1362 N N . SER A 1 167 ? 4.170 -2.113 9.463 1.00 92.31 167 SER A N 1
ATOM 1363 C CA . SER A 1 167 ? 5.066 -3.160 9.973 1.00 92.31 167 SER A CA 1
ATOM 1364 C C . SER A 1 167 ? 6.208 -2.616 10.835 1.00 92.31 167 SER A C 1
ATOM 1366 O O . SER A 1 167 ? 6.945 -3.408 11.427 1.00 92.31 167 SER A O 1
ATOM 1368 N N . GLN A 1 168 ? 6.337 -1.287 10.945 1.00 90.69 168 GLN A N 1
ATOM 1369 C CA . GLN A 1 168 ? 7.402 -0.601 11.682 1.00 90.69 168 GLN A CA 1
ATOM 1370 C C . GLN A 1 168 ? 8.799 -0.965 11.144 1.00 90.69 168 GLN A C 1
ATOM 1372 O O . GLN A 1 168 ? 9.741 -1.173 11.907 1.00 90.69 168 GLN A O 1
ATOM 1377 N N . GLY A 1 169 ? 8.915 -1.139 9.821 1.00 89.12 169 GLY A N 1
ATOM 1378 C CA . GLY A 1 169 ? 10.152 -1.561 9.151 1.00 89.12 169 GLY A CA 1
ATOM 1379 C C . GLY A 1 169 ? 10.566 -3.018 9.404 1.00 89.12 169 GLY A C 1
ATOM 1380 O O . GLY A 1 169 ? 11.649 -3.418 8.975 1.00 89.12 169 GLY A O 1
ATOM 1381 N N 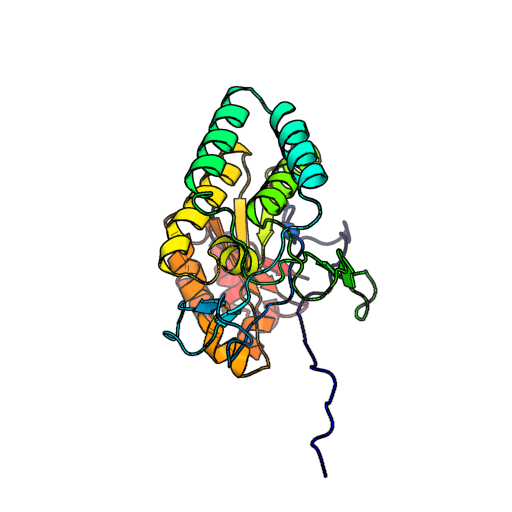. ARG A 1 170 ? 9.723 -3.820 10.074 1.00 89.00 170 ARG A N 1
ATOM 1382 C CA . ARG A 1 170 ? 10.031 -5.200 10.479 1.00 89.00 170 ARG A CA 1
ATOM 1383 C C . ARG A 1 170 ? 9.341 -6.244 9.607 1.00 89.00 170 ARG A C 1
ATOM 1385 O O . ARG A 1 170 ? 8.117 -6.364 9.586 1.00 89.00 170 ARG A O 1
ATOM 1392 N N . LYS A 1 171 ? 10.130 -7.067 8.928 1.00 89.25 171 LYS A N 1
ATOM 1393 C CA . LYS A 1 171 ? 9.695 -8.127 8.016 1.00 89.25 171 LYS A CA 1
ATOM 1394 C C . LYS A 1 171 ? 8.808 -9.160 8.698 1.00 89.25 171 LYS A C 1
ATOM 1396 O O . LYS A 1 171 ? 7.832 -9.615 8.110 1.00 89.25 171 LYS A O 1
ATOM 1401 N N . GLU A 1 172 ? 9.105 -9.500 9.947 1.00 89.81 172 GLU A N 1
ATOM 1402 C CA . GLU A 1 172 ? 8.305 -10.424 10.752 1.00 89.81 172 GLU A CA 1
ATOM 1403 C C . GLU A 1 172 ? 6.882 -9.911 11.035 1.00 89.81 172 GLU A C 1
ATOM 1405 O O . GLU A 1 172 ? 5.979 -10.712 11.282 1.00 89.81 172 GLU A O 1
ATOM 1410 N N . ASN A 1 173 ? 6.656 -8.595 10.945 1.00 91.06 173 ASN A N 1
ATOM 1411 C CA . ASN A 1 173 ? 5.341 -7.984 11.131 1.00 91.06 173 ASN A CA 1
ATOM 1412 C C . ASN A 1 173 ? 4.527 -7.909 9.831 1.00 91.06 173 ASN A C 1
ATOM 1414 O O . ASN A 1 173 ? 3.305 -7.762 9.903 1.00 91.06 173 ASN A O 1
ATOM 1418 N N . ILE A 1 174 ? 5.153 -8.056 8.655 1.00 92.69 174 ILE A N 1
ATOM 1419 C CA . ILE A 1 174 ? 4.468 -7.969 7.354 1.00 92.69 174 ILE A CA 1
ATOM 1420 C C . ILE A 1 174 ? 3.259 -8.921 7.278 1.00 92.69 174 ILE A C 1
ATOM 1422 O O . ILE A 1 174 ? 2.169 -8.442 6.961 1.00 92.69 174 ILE A O 1
ATOM 1426 N N . PRO A 1 175 ? 3.355 -10.224 7.630 1.00 94.06 175 PRO A N 1
ATOM 1427 C CA . PRO A 1 175 ? 2.202 -11.122 7.541 1.00 94.06 175 PRO A CA 1
ATOM 1428 C C . PRO A 1 175 ? 1.024 -10.701 8.428 1.00 94.06 175 PRO A C 1
ATOM 1430 O O . PRO A 1 175 ? -0.131 -10.891 8.038 1.00 94.06 175 PRO A O 1
ATOM 1433 N N . LYS A 1 176 ? 1.301 -10.109 9.604 1.00 93.56 176 LYS A N 1
ATOM 1434 C CA . LYS A 1 176 ? 0.263 -9.571 10.498 1.00 93.56 176 LYS A CA 1
ATOM 1435 C C . LYS A 1 176 ? -0.457 -8.406 9.815 1.00 93.56 176 LYS A C 1
ATOM 1437 O O . LYS A 1 176 ? -1.679 -8.436 9.694 1.00 93.56 176 LYS A O 1
ATOM 1442 N N . VAL A 1 177 ? 0.301 -7.431 9.305 1.00 95.06 177 VAL A N 1
ATOM 1443 C CA . VAL A 1 177 ? -0.229 -6.248 8.604 1.00 95.06 177 VAL A CA 1
ATOM 1444 C C . VAL A 1 177 ? -1.054 -6.641 7.379 1.00 95.06 177 VAL A C 1
ATOM 1446 O O . VAL A 1 177 ? -2.177 -6.170 7.217 1.00 95.06 177 VAL A O 1
ATOM 1449 N N . LEU A 1 178 ? -0.551 -7.546 6.538 1.00 96.81 178 LEU A N 1
ATOM 1450 C CA . LEU A 1 178 ? -1.273 -7.996 5.345 1.00 96.81 178 LEU A CA 1
ATOM 1451 C C . LEU A 1 178 ? -2.556 -8.751 5.698 1.00 96.81 178 LEU A C 1
ATOM 1453 O O . LEU A 1 178 ? -3.584 -8.540 5.056 1.00 96.81 178 LEU A O 1
ATOM 1457 N N . ASN A 1 179 ? -2.542 -9.571 6.755 1.00 96.69 179 ASN A N 1
ATOM 1458 C CA . ASN A 1 179 ? -3.759 -10.224 7.236 1.00 96.69 179 ASN A CA 1
ATOM 1459 C C . ASN A 1 179 ? -4.810 -9.208 7.697 1.00 96.69 179 ASN A C 1
ATOM 1461 O O . ASN A 1 179 ? -5.994 -9.370 7.393 1.00 96.69 179 ASN A O 1
ATOM 1465 N N . TYR A 1 180 ? -4.383 -8.153 8.391 1.00 97.00 180 TYR A N 1
ATOM 1466 C CA . TYR A 1 180 ? -5.264 -7.064 8.801 1.00 97.00 180 TYR A CA 1
ATOM 1467 C C . TYR A 1 180 ? -5.873 -6.342 7.605 1.00 97.00 180 TYR A C 1
ATOM 1469 O O . TYR A 1 180 ? -7.097 -6.277 7.497 1.00 97.00 180 TYR A O 1
ATOM 1477 N N . LEU A 1 181 ? -5.041 -5.883 6.665 1.00 97.56 181 LEU A N 1
ATOM 1478 C CA . LEU A 1 181 ? -5.502 -5.189 5.461 1.00 97.56 181 LEU A CA 1
ATOM 1479 C C . LEU A 1 181 ? -6.462 -6.065 4.646 1.00 97.56 181 LEU A C 1
ATOM 1481 O O . LEU A 1 181 ? -7.533 -5.603 4.257 1.00 97.56 181 LEU A O 1
ATOM 1485 N N . ASN A 1 182 ? -6.140 -7.349 4.465 1.00 98.00 182 ASN A N 1
ATOM 1486 C CA . ASN A 1 182 ? -7.010 -8.299 3.775 1.00 98.00 182 ASN A CA 1
ATOM 1487 C C . ASN A 1 182 ? -8.352 -8.488 4.496 1.00 98.00 182 ASN A C 1
ATOM 1489 O O . ASN A 1 182 ? -9.400 -8.525 3.855 1.00 98.00 182 ASN A O 1
ATOM 1493 N N . THR A 1 183 ? -8.336 -8.600 5.826 1.00 97.44 183 THR A N 1
ATOM 1494 C CA . THR A 1 183 ? -9.557 -8.814 6.613 1.00 97.44 183 THR A CA 1
ATOM 1495 C C . THR A 1 183 ? -10.451 -7.579 6.604 1.00 97.44 183 THR A C 1
ATOM 1497 O O . THR A 1 183 ? -11.665 -7.715 6.427 1.00 97.44 183 THR A O 1
ATOM 1500 N N . VAL A 1 184 ? -9.877 -6.380 6.742 1.00 96.88 184 VAL A N 1
ATOM 1501 C CA . VAL A 1 184 ? -10.615 -5.112 6.637 1.00 96.88 184 VAL A CA 1
ATOM 1502 C C . VAL A 1 184 ? -11.206 -4.962 5.236 1.00 96.88 184 VAL A C 1
ATOM 1504 O O . VAL A 1 184 ? -12.415 -4.774 5.117 1.00 96.88 184 VAL A O 1
ATOM 1507 N N . ALA A 1 185 ? -10.405 -5.153 4.184 1.00 95.94 185 ALA A N 1
ATOM 1508 C CA . ALA A 1 185 ? -10.868 -5.066 2.799 1.00 95.94 185 ALA A CA 1
ATOM 1509 C C . ALA A 1 185 ? -12.004 -6.060 2.506 1.00 95.94 185 ALA A C 1
ATOM 1511 O O . ALA A 1 185 ? -13.043 -5.676 1.978 1.00 95.94 185 ALA A O 1
ATOM 1512 N N . ASN A 1 186 ? -11.864 -7.319 2.930 1.00 96.00 186 ASN A N 1
ATOM 1513 C CA . ASN A 1 186 ? -12.920 -8.323 2.791 1.00 96.00 186 ASN A CA 1
ATOM 1514 C C . ASN A 1 186 ? -14.192 -7.954 3.574 1.00 96.00 186 ASN A C 1
ATOM 1516 O O . ASN A 1 186 ? -15.304 -8.191 3.110 1.00 96.00 186 ASN A O 1
ATOM 1520 N N . THR A 1 187 ? -14.047 -7.356 4.759 1.00 95.88 187 THR A N 1
ATOM 1521 C CA . THR A 1 187 ? -15.186 -6.923 5.586 1.00 95.88 187 THR A CA 1
ATOM 1522 C C . THR A 1 187 ? -15.978 -5.793 4.927 1.00 95.88 187 THR A C 1
ATOM 1524 O O . THR A 1 187 ? -17.197 -5.728 5.100 1.00 95.88 187 THR A O 1
ATOM 1527 N N . LEU A 1 188 ? -15.294 -4.937 4.166 1.00 93.69 188 LEU A N 1
ATOM 1528 C CA . LEU A 1 188 ? -15.856 -3.776 3.473 1.00 93.69 188 LEU A CA 1
ATOM 1529 C C . LEU A 1 188 ? -16.216 -4.050 1.999 1.00 93.69 188 LEU A C 1
ATOM 1531 O O . LEU A 1 188 ? -16.660 -3.129 1.318 1.00 93.69 188 LEU A O 1
ATOM 1535 N N . ASP A 1 189 ? -16.045 -5.290 1.521 1.00 91.50 189 ASP A N 1
ATOM 1536 C CA . ASP A 1 189 ? -16.192 -5.692 0.108 1.00 91.50 189 ASP A CA 1
ATOM 1537 C C . ASP A 1 189 ? -15.332 -4.858 -0.866 1.00 91.50 189 ASP A C 1
ATOM 1539 O O . ASP A 1 189 ? -15.754 -4.436 -1.943 1.00 91.50 189 ASP A O 1
ATOM 1543 N N . GLN A 1 190 ? -14.085 -4.609 -0.468 1.00 92.31 190 GLN A N 1
ATOM 1544 C CA . GLN A 1 190 ? -13.082 -3.869 -1.234 1.00 92.31 190 GLN A CA 1
ATOM 1545 C C . GLN A 1 190 ? -11.931 -4.796 -1.654 1.00 92.31 190 GLN A C 1
ATOM 1547 O O . GLN A 1 190 ? -11.693 -5.857 -1.059 1.00 92.31 190 GLN A O 1
ATOM 1552 N N . LYS A 1 191 ? -11.183 -4.383 -2.680 1.00 93.94 191 LYS A N 1
ATOM 1553 C CA . LYS A 1 191 ? -9.867 -4.942 -3.012 1.00 93.94 191 LYS A CA 1
ATOM 1554 C C . LYS A 1 191 ? -8.796 -3.869 -2.888 1.00 93.94 191 LYS A C 1
ATOM 1556 O O . LYS A 1 191 ? -9.031 -2.731 -3.281 1.00 93.94 191 LYS A O 1
ATOM 1561 N N . LEU A 1 192 ? -7.625 -4.257 -2.398 1.00 96.69 192 LEU A N 1
ATOM 1562 C CA . LEU A 1 192 ? -6.459 -3.388 -2.281 1.00 96.69 192 LEU A CA 1
ATOM 1563 C C . LEU A 1 192 ? -5.365 -3.885 -3.228 1.00 96.69 192 LEU A C 1
ATOM 1565 O O . LEU A 1 192 ? -5.071 -5.079 -3.254 1.00 96.69 192 LEU A O 1
ATOM 1569 N N . PHE A 1 193 ? -4.753 -2.990 -3.986 1.00 96.62 193 PHE A N 1
ATOM 1570 C CA . PHE A 1 193 ? -3.659 -3.298 -4.898 1.00 96.62 193 PHE A CA 1
ATOM 1571 C C . PHE A 1 193 ? -2.448 -2.453 -4.534 1.00 96.62 193 PHE A C 1
ATOM 1573 O O . PHE A 1 193 ? -2.590 -1.260 -4.307 1.00 96.62 193 PHE A O 1
ATOM 1580 N N . PHE A 1 194 ? -1.266 -3.059 -4.468 1.00 96.25 194 PHE A N 1
ATOM 1581 C CA . PHE A 1 194 ? -0.037 -2.338 -4.139 1.00 96.25 194 PHE A CA 1
ATOM 1582 C C . PHE A 1 194 ? 0.757 -2.031 -5.403 1.00 96.25 194 PHE A C 1
ATOM 1584 O O . PHE A 1 194 ? 1.167 -2.959 -6.103 1.00 96.25 194 PHE A O 1
ATOM 1591 N N . GLU A 1 195 ? 0.963 -0.751 -5.699 1.00 93.56 195 GLU A N 1
ATOM 1592 C CA . GLU A 1 195 ? 1.771 -0.315 -6.839 1.00 93.56 195 GLU A CA 1
ATOM 1593 C C . GLU A 1 195 ? 3.264 -0.380 -6.526 1.00 93.56 195 GLU A C 1
ATOM 1595 O O . GLU A 1 195 ? 3.712 0.031 -5.458 1.00 93.56 195 GLU A O 1
ATOM 1600 N N . ASN A 1 196 ? 4.053 -0.917 -7.455 1.00 92.12 196 ASN A N 1
ATOM 1601 C CA . ASN A 1 196 ? 5.502 -0.918 -7.306 1.00 92.12 196 ASN A CA 1
ATOM 1602 C C . ASN A 1 196 ? 6.064 0.508 -7.350 1.00 92.12 196 ASN A C 1
ATOM 1604 O O . ASN A 1 196 ? 5.610 1.334 -8.128 1.00 92.12 196 ASN A O 1
ATOM 1608 N N . LEU A 1 197 ? 7.092 0.783 -6.553 1.00 87.88 197 LEU A N 1
ATOM 1609 C CA . LEU A 1 197 ? 7.743 2.089 -6.482 1.00 87.88 197 LEU A CA 1
ATOM 1610 C C . LEU A 1 197 ? 8.945 2.174 -7.431 1.00 87.88 197 LEU A C 1
ATOM 1612 O O . LEU A 1 197 ? 9.382 1.198 -8.044 1.00 87.88 197 LEU A O 1
ATOM 1616 N N . THR A 1 198 ? 9.523 3.368 -7.543 1.00 85.12 198 THR A N 1
ATOM 1617 C CA . THR A 1 198 ? 10.873 3.540 -8.084 1.00 85.12 198 THR A CA 1
ATOM 1618 C C . THR A 1 198 ? 11.642 4.562 -7.272 1.00 85.12 198 THR A C 1
ATOM 1620 O O . THR A 1 198 ? 11.179 5.678 -7.043 1.00 85.12 198 THR A O 1
ATOM 1623 N N . PHE A 1 199 ? 12.856 4.203 -6.889 1.00 82.25 199 PHE A N 1
ATOM 1624 C CA . PHE A 1 199 ? 13.777 5.040 -6.154 1.00 82.25 199 PHE A CA 1
ATOM 1625 C C . PHE A 1 199 ? 14.890 5.511 -7.088 1.00 82.25 199 PHE A C 1
ATOM 1627 O O . PHE A 1 199 ? 15.483 4.750 -7.842 1.00 82.25 199 PHE A O 1
ATOM 1634 N N . SER A 1 200 ? 15.228 6.791 -7.043 1.00 80.31 200 SER A N 1
ATOM 1635 C CA . SER A 1 200 ? 16.452 7.305 -7.675 1.00 80.31 200 SER A CA 1
ATOM 1636 C C . SER A 1 200 ? 17.650 7.215 -6.725 1.00 80.31 200 SER A C 1
ATOM 1638 O O . SER A 1 200 ? 18.797 7.101 -7.155 1.00 80.31 200 SER A O 1
ATOM 1640 N N . ASN A 1 201 ? 17.385 7.242 -5.418 1.00 80.62 201 ASN A N 1
ATOM 1641 C CA . ASN A 1 201 ? 18.389 7.298 -4.370 1.00 80.62 201 ASN A CA 1
ATOM 1642 C C . ASN A 1 201 ? 18.829 5.890 -3.937 1.00 80.62 201 ASN A C 1
ATOM 1644 O O . ASN A 1 201 ? 18.016 5.061 -3.522 1.00 80.62 201 ASN A O 1
ATOM 1648 N N . ILE A 1 202 ? 20.143 5.649 -3.983 1.00 84.75 202 ILE A N 1
ATOM 1649 C CA . ILE A 1 202 ? 20.761 4.364 -3.639 1.00 84.75 202 ILE A CA 1
ATOM 1650 C C . ILE A 1 202 ? 20.423 3.894 -2.219 1.00 84.75 202 ILE A C 1
ATOM 1652 O O . ILE A 1 202 ? 20.200 2.709 -2.015 1.00 84.75 202 ILE A O 1
ATOM 1656 N N . LYS A 1 203 ? 20.304 4.810 -1.252 1.00 84.88 203 LYS A N 1
ATOM 1657 C CA . LYS A 1 203 ? 19.957 4.490 0.139 1.00 84.88 203 LYS A CA 1
ATOM 1658 C C . LYS A 1 203 ? 18.582 3.828 0.232 1.00 84.88 203 LYS A C 1
ATOM 1660 O O . LYS A 1 203 ? 18.433 2.835 0.933 1.00 84.88 203 LYS A O 1
ATOM 1665 N N . PHE A 1 204 ? 17.602 4.360 -0.495 1.00 85.44 204 PHE A N 1
ATOM 1666 C CA . PHE A 1 204 ? 16.250 3.805 -0.541 1.00 85.44 204 PHE A CA 1
ATOM 1667 C C . PHE A 1 204 ? 16.214 2.487 -1.312 1.00 85.44 204 PHE A C 1
ATOM 1669 O O . PHE A 1 204 ? 15.596 1.541 -0.839 1.00 85.44 204 PHE A O 1
ATOM 1676 N N . LYS A 1 205 ? 16.949 2.382 -2.428 1.00 85.94 205 LYS A N 1
ATOM 1677 C CA . LYS A 1 205 ? 17.097 1.110 -3.156 1.00 85.94 205 LYS A CA 1
ATOM 1678 C C . LYS A 1 205 ? 17.678 0.001 -2.292 1.00 85.94 205 LYS A C 1
ATOM 1680 O O . LYS A 1 205 ? 17.192 -1.120 -2.316 1.00 85.94 205 LYS A O 1
ATOM 1685 N N . GLU A 1 206 ? 18.726 0.302 -1.537 1.00 86.81 206 GLU A N 1
ATOM 1686 C CA . GLU A 1 206 ? 19.378 -0.681 -0.674 1.00 86.81 206 GLU A CA 1
ATOM 1687 C C . GLU A 1 206 ? 18.492 -1.091 0.512 1.00 86.81 206 GLU A C 1
ATOM 1689 O O . GLU A 1 206 ? 18.561 -2.233 0.950 1.00 86.81 206 GLU A O 1
ATOM 1694 N N . ALA A 1 207 ? 17.673 -0.182 1.044 1.00 87.38 207 ALA A N 1
ATOM 1695 C CA . ALA A 1 207 ? 16.832 -0.448 2.210 1.00 87.38 207 ALA A CA 1
ATOM 1696 C C . ALA A 1 207 ? 15.472 -1.084 1.872 1.00 87.38 207 ALA A C 1
ATOM 1698 O O . ALA A 1 207 ? 14.978 -1.913 2.635 1.00 87.38 207 ALA A O 1
ATOM 1699 N N . LEU A 1 208 ? 14.859 -0.650 0.767 1.00 89.44 208 LEU A N 1
ATOM 1700 C CA . LEU A 1 208 ? 13.459 -0.896 0.404 1.00 89.44 208 LEU A CA 1
ATOM 1701 C C . LEU A 1 208 ? 13.301 -1.359 -1.053 1.00 89.44 208 LEU A C 1
ATOM 1703 O O . LEU A 1 208 ? 12.201 -1.300 -1.601 1.00 89.44 208 LEU A O 1
ATOM 1707 N N . GLY A 1 209 ? 14.379 -1.820 -1.695 1.00 87.88 209 GLY A N 1
ATOM 1708 C CA . GLY A 1 209 ? 14.385 -2.259 -3.096 1.00 87.88 209 GLY A CA 1
ATOM 1709 C C . GLY A 1 209 ? 13.369 -3.359 -3.413 1.00 87.88 209 GLY A C 1
ATOM 1710 O O . GLY A 1 209 ? 12.903 -3.448 -4.546 1.00 87.88 209 GLY A O 1
ATOM 1711 N N . THR A 1 210 ? 12.938 -4.135 -2.415 1.00 90.94 210 THR A N 1
ATOM 1712 C CA . THR A 1 210 ? 11.819 -5.086 -2.515 1.00 90.94 210 THR A CA 1
ATOM 1713 C C . THR A 1 210 ? 10.544 -4.456 -3.077 1.00 90.94 210 THR A C 1
ATOM 1715 O O . THR A 1 210 ? 9.780 -5.127 -3.761 1.00 90.94 210 THR A O 1
ATOM 1718 N N . PHE A 1 211 ? 10.312 -3.164 -2.826 1.00 91.94 211 PHE A N 1
ATOM 1719 C CA . PHE A 1 211 ? 9.140 -2.446 -3.318 1.00 91.94 211 PHE A CA 1
ATOM 1720 C C . PHE A 1 211 ? 9.302 -1.900 -4.741 1.00 91.94 211 PHE A C 1
ATOM 1722 O O . PHE A 1 211 ? 8.321 -1.421 -5.300 1.00 91.94 211 PHE A O 1
ATOM 1729 N N . GLU A 1 212 ? 10.488 -1.981 -5.355 1.00 90.50 212 GLU A N 1
ATOM 1730 C CA . GLU A 1 212 ? 10.649 -1.697 -6.791 1.00 90.50 212 GLU A CA 1
ATOM 1731 C C . GLU A 1 212 ? 10.263 -2.899 -7.667 1.00 90.50 212 GLU A C 1
ATOM 1733 O O . GLU A 1 212 ? 9.876 -2.710 -8.820 1.00 90.50 212 GLU A O 1
ATOM 1738 N N . ASP A 1 213 ? 10.371 -4.125 -7.137 1.00 93.06 213 ASP A N 1
ATOM 1739 C CA . ASP A 1 213 ? 10.151 -5.377 -7.868 1.00 93.06 213 ASP A CA 1
ATOM 1740 C C . ASP A 1 213 ? 8.718 -5.906 -7.656 1.00 93.06 213 ASP A C 1
ATOM 1742 O O . ASP A 1 213 ? 8.395 -6.418 -6.577 1.00 93.06 213 ASP A O 1
ATOM 1746 N N . PRO A 1 214 ? 7.844 -5.876 -8.682 1.00 95.00 214 PRO A N 1
ATOM 1747 C CA . PRO A 1 214 ? 6.477 -6.363 -8.537 1.00 95.00 214 PRO A CA 1
ATOM 1748 C C . PRO A 1 214 ? 6.378 -7.838 -8.156 1.00 95.00 214 PRO A C 1
ATOM 1750 O O . PRO A 1 214 ? 5.407 -8.222 -7.510 1.00 95.00 214 PRO A O 1
ATOM 1753 N N . MET A 1 215 ? 7.354 -8.680 -8.518 1.00 95.81 215 MET A N 1
ATOM 1754 C CA . MET A 1 215 ? 7.325 -10.092 -8.127 1.00 95.81 215 MET A CA 1
ATOM 1755 C C . MET A 1 215 ? 7.526 -10.256 -6.621 1.00 95.81 215 MET A C 1
ATOM 1757 O O . MET A 1 215 ? 6.904 -11.129 -6.019 1.00 95.81 215 MET A O 1
ATOM 1761 N N . LYS A 1 216 ? 8.335 -9.394 -5.994 1.00 94.38 216 LYS A N 1
ATOM 1762 C CA . LYS A 1 216 ? 8.516 -9.378 -4.535 1.00 94.38 216 LYS A CA 1
ATOM 1763 C C . LYS A 1 216 ? 7.255 -8.915 -3.822 1.00 94.38 216 LYS A C 1
ATOM 1765 O O . LYS A 1 216 ? 6.825 -9.564 -2.871 1.00 94.38 216 LYS A O 1
ATOM 1770 N N . ILE A 1 217 ? 6.622 -7.853 -4.322 1.00 95.56 217 ILE A N 1
ATOM 1771 C CA . ILE A 1 217 ? 5.331 -7.391 -3.796 1.00 95.56 217 ILE A CA 1
ATOM 1772 C C . ILE A 1 217 ? 4.275 -8.491 -3.963 1.00 95.56 217 ILE A C 1
ATOM 1774 O O . ILE A 1 217 ? 3.548 -8.802 -3.021 1.00 95.56 217 ILE A O 1
ATOM 1778 N N . TYR A 1 218 ? 4.224 -9.137 -5.130 1.00 97.25 218 TYR A N 1
ATOM 1779 C CA . TYR A 1 218 ? 3.303 -10.238 -5.394 1.00 97.25 218 TYR A CA 1
ATOM 1780 C C . TYR A 1 218 ? 3.517 -11.414 -4.439 1.00 97.25 218 TYR A C 1
ATOM 1782 O O . TYR A 1 218 ? 2.548 -11.950 -3.903 1.00 97.25 218 TYR A O 1
ATOM 1790 N N . ASP A 1 219 ? 4.770 -11.781 -4.167 1.00 96.12 219 ASP A N 1
ATOM 1791 C CA . ASP A 1 219 ? 5.100 -12.830 -3.204 1.00 96.12 219 ASP A CA 1
ATOM 1792 C C . ASP A 1 219 ? 4.584 -12.527 -1.793 1.00 96.12 219 ASP A C 1
ATOM 1794 O O . ASP A 1 219 ? 4.202 -13.464 -1.090 1.00 96.12 219 ASP A O 1
ATOM 1798 N N . PHE A 1 220 ? 4.514 -11.252 -1.395 1.00 94.88 220 PHE A N 1
ATOM 1799 C CA . PHE A 1 220 ? 3.884 -10.860 -0.136 1.00 94.88 220 PHE A CA 1
ATOM 1800 C C . PHE A 1 220 ? 2.364 -11.053 -0.157 1.00 94.88 220 PHE A C 1
ATOM 1802 O O . PHE A 1 220 ? 1.797 -11.488 0.841 1.00 94.88 220 PHE A O 1
ATOM 1809 N N . VAL A 1 221 ? 1.688 -10.737 -1.267 1.00 97.38 221 VAL A N 1
ATOM 1810 C CA . VAL A 1 221 ? 0.217 -10.599 -1.292 1.00 97.38 221 VAL A CA 1
ATOM 1811 C C . VAL A 1 221 ? -0.540 -11.760 -1.949 1.00 97.38 221 VAL A C 1
ATOM 1813 O O . VAL A 1 221 ? -1.773 -11.820 -1.876 1.00 97.38 221 VAL A O 1
ATOM 1816 N N . LYS A 1 222 ? 0.150 -12.701 -2.602 1.00 96.88 222 LYS A N 1
ATOM 1817 C CA . LYS A 1 222 ? -0.478 -13.790 -3.376 1.00 96.88 222 LYS A CA 1
ATOM 1818 C C . LYS A 1 222 ? -1.440 -14.658 -2.560 1.00 96.88 222 LYS A C 1
ATOM 1820 O O . LYS A 1 222 ? -2.487 -15.027 -3.078 1.00 96.88 222 LYS A O 1
ATOM 1825 N N . ASP A 1 223 ? -1.173 -14.866 -1.273 1.00 97.31 223 ASP A N 1
ATOM 1826 C CA . ASP A 1 223 ? -2.000 -15.729 -0.416 1.00 97.31 223 ASP A CA 1
ATOM 1827 C C . ASP A 1 223 ? -3.244 -15.022 0.171 1.00 97.31 223 ASP A C 1
ATOM 1829 O O . ASP A 1 223 ? -4.065 -15.648 0.841 1.00 97.31 223 ASP A O 1
ATOM 1833 N N . TYR A 1 224 ? -3.430 -13.723 -0.096 1.00 98.06 224 TYR A N 1
ATOM 1834 C CA . TYR A 1 224 ? -4.508 -12.907 0.475 1.00 98.06 224 TYR A CA 1
ATOM 1835 C C . TYR A 1 224 ? -5.586 -12.580 -0.567 1.00 98.06 224 TYR A C 1
ATOM 1837 O O . TYR A 1 224 ? -5.316 -11.906 -1.556 1.00 98.06 224 TYR A O 1
ATOM 1845 N N . SER A 1 225 ? -6.823 -13.043 -0.381 1.00 95.94 225 SER A N 1
ATOM 1846 C CA . SER A 1 225 ? -7.887 -12.999 -1.405 1.00 95.94 225 SER A CA 1
ATOM 1847 C C . SER A 1 225 ? -8.257 -11.605 -1.922 1.00 95.94 225 SER A C 1
ATOM 1849 O O . SER A 1 225 ? -8.684 -11.476 -3.070 1.00 95.94 225 SER A O 1
ATOM 1851 N N . ASN A 1 226 ? -8.112 -10.576 -1.089 1.00 97.06 226 ASN A N 1
ATOM 1852 C CA . ASN A 1 226 ? -8.513 -9.202 -1.390 1.00 97.06 226 ASN A CA 1
ATOM 1853 C C . ASN A 1 226 ? -7.318 -8.285 -1.664 1.00 97.06 226 ASN A C 1
ATOM 1855 O O . ASN A 1 226 ? -7.518 -7.084 -1.833 1.00 97.06 226 ASN A O 1
ATOM 1859 N N . LEU A 1 227 ? -6.102 -8.838 -1.714 1.00 98.19 227 LEU A N 1
ATOM 1860 C CA . LEU A 1 227 ? -4.884 -8.097 -2.017 1.00 98.19 227 LEU A CA 1
ATOM 1861 C C . LEU A 1 227 ? -4.340 -8.480 -3.400 1.00 98.19 227 LEU A C 1
ATOM 1863 O O . LEU A 1 227 ? -4.351 -9.654 -3.792 1.00 98.19 227 LEU A O 1
ATOM 1867 N N . GLY A 1 228 ? -3.838 -7.487 -4.122 1.00 97.62 228 GLY A N 1
ATOM 1868 C CA . GLY A 1 228 ? -3.202 -7.628 -5.426 1.00 97.62 228 GLY A CA 1
ATOM 1869 C C . GLY A 1 228 ? -2.056 -6.639 -5.605 1.00 97.62 228 GLY A C 1
ATOM 1870 O O . GLY A 1 228 ? -1.629 -5.982 -4.655 1.00 97.62 228 GLY A O 1
ATOM 1871 N N . ILE A 1 229 ? -1.558 -6.538 -6.829 1.00 97.50 229 ILE A N 1
ATOM 1872 C CA . ILE A 1 229 ? -0.481 -5.629 -7.205 1.00 97.50 229 ILE A CA 1
ATOM 1873 C C . ILE A 1 229 ? -0.865 -4.794 -8.421 1.00 97.50 229 ILE A C 1
ATOM 1875 O O . ILE A 1 229 ? -1.622 -5.240 -9.290 1.00 97.50 229 ILE A O 1
ATOM 1879 N N . VAL A 1 230 ? -0.293 -3.602 -8.488 1.00 95.56 230 VAL A N 1
ATOM 1880 C CA . VAL A 1 230 ? -0.256 -2.793 -9.699 1.00 95.56 230 VAL A CA 1
ATOM 1881 C C . VAL A 1 230 ? 1.165 -2.816 -10.243 1.00 95.56 230 VAL A C 1
ATOM 1883 O O . VAL A 1 230 ? 2.124 -2.644 -9.492 1.00 95.56 230 VAL A O 1
ATOM 1886 N N . ILE A 1 231 ? 1.296 -3.041 -11.548 1.00 95.75 231 ILE A N 1
ATOM 1887 C CA . ILE A 1 231 ? 2.544 -2.794 -12.269 1.00 95.75 231 ILE A CA 1
ATOM 18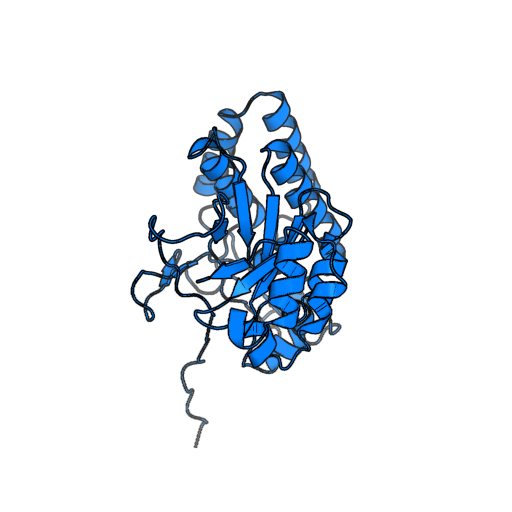88 C C . ILE A 1 231 ? 2.401 -1.466 -13.005 1.00 95.75 231 ILE A C 1
ATOM 1890 O O . ILE A 1 231 ? 1.714 -1.407 -14.027 1.00 95.75 231 ILE A O 1
ATOM 1894 N N . ASP A 1 232 ? 3.080 -0.428 -12.520 1.00 93.50 232 ASP A N 1
ATOM 1895 C CA . ASP A 1 232 ? 3.297 0.794 -13.293 1.00 93.50 232 ASP A CA 1
ATOM 1896 C C . ASP A 1 232 ? 4.457 0.559 -14.273 1.00 93.50 232 ASP A C 1
ATOM 1898 O O . ASP A 1 232 ? 5.607 0.298 -13.902 1.00 93.50 232 ASP A O 1
ATOM 1902 N N . LEU A 1 233 ? 4.152 0.634 -15.567 1.00 93.31 233 LEU A N 1
ATOM 1903 C CA . LEU A 1 233 ? 5.114 0.373 -16.636 1.00 93.31 233 LEU A CA 1
ATOM 1904 C C . LEU A 1 233 ? 6.233 1.416 -16.722 1.00 93.31 233 LEU A C 1
ATOM 1906 O O . LEU A 1 233 ? 7.352 1.078 -17.105 1.00 93.31 233 LEU A O 1
ATOM 1910 N N . ASN A 1 234 ? 5.969 2.666 -16.351 1.00 90.62 234 ASN A N 1
ATOM 1911 C CA . ASN A 1 234 ? 7.007 3.686 -16.262 1.00 90.62 234 ASN A CA 1
ATOM 1912 C C . ASN A 1 234 ? 7.967 3.385 -15.086 1.00 90.62 234 ASN A C 1
ATOM 1914 O O . ASN A 1 234 ? 9.163 3.669 -15.183 1.00 90.62 234 ASN A O 1
ATOM 1918 N N . HIS A 1 235 ? 7.501 2.746 -14.008 1.00 90.62 235 HIS A N 1
ATOM 1919 C CA . HIS A 1 235 ? 8.379 2.261 -12.931 1.00 90.62 235 HIS A CA 1
ATOM 1920 C C . HIS A 1 235 ? 9.240 1.079 -13.379 1.00 90.62 235 HIS A C 1
ATOM 1922 O O . HIS A 1 235 ? 10.439 1.048 -13.104 1.00 90.62 235 HIS A O 1
ATOM 1928 N N . ILE A 1 236 ? 8.673 0.152 -14.155 1.00 91.44 236 ILE A N 1
ATOM 1929 C CA . ILE A 1 236 ? 9.434 -0.944 -14.780 1.00 91.44 236 ILE A CA 1
ATOM 1930 C C . ILE A 1 236 ? 10.574 -0.412 -15.652 1.00 91.44 236 ILE A C 1
ATOM 1932 O O . ILE A 1 236 ? 11.704 -0.891 -15.540 1.00 91.44 236 ILE A O 1
ATOM 1936 N N . GLU A 1 237 ? 10.305 0.604 -16.476 1.00 90.25 237 GLU A N 1
ATOM 1937 C CA . GLU A 1 237 ? 11.313 1.236 -17.334 1.00 90.25 237 GLU A CA 1
ATOM 1938 C C . GLU A 1 237 ? 12.451 1.867 -16.525 1.00 90.25 237 GLU A C 1
ATOM 1940 O O . GLU A 1 237 ? 13.628 1.612 -16.804 1.00 90.25 237 GLU A O 1
ATOM 1945 N N . LYS A 1 238 ? 12.110 2.664 -15.504 1.00 87.12 238 LYS A N 1
ATOM 1946 C CA . LYS A 1 238 ? 13.085 3.360 -14.648 1.00 87.12 238 LYS A CA 1
ATOM 1947 C C . LYS A 1 238 ? 13.908 2.401 -13.783 1.00 87.12 238 LYS A C 1
ATOM 1949 O O . LYS A 1 238 ? 15.079 2.672 -13.522 1.00 87.12 238 LYS A O 1
ATOM 1954 N N . SER A 1 239 ? 13.317 1.285 -13.368 1.00 85.62 239 SER A N 1
ATOM 1955 C CA . SER A 1 239 ? 13.990 0.231 -12.601 1.00 85.62 239 SER A CA 1
ATOM 1956 C C . SER A 1 239 ? 14.700 -0.800 -13.486 1.00 85.62 239 SER A C 1
ATOM 1958 O O . SER A 1 239 ? 15.340 -1.710 -12.966 1.00 85.62 239 SER A O 1
ATOM 1960 N N . HIS A 1 240 ? 14.628 -0.653 -14.816 1.00 88.94 240 HIS A N 1
ATOM 1961 C CA . HIS A 1 240 ? 15.211 -1.572 -15.800 1.00 88.94 240 HIS A CA 1
ATOM 1962 C C . HIS A 1 240 ? 14.776 -3.037 -15.613 1.00 88.94 240 HIS A C 1
ATOM 1964 O O . HIS A 1 240 ? 15.551 -3.966 -15.857 1.00 88.94 240 HIS A O 1
ATOM 1970 N N . LEU A 1 241 ? 13.532 -3.248 -15.178 1.00 89.31 241 LEU A N 1
ATOM 1971 C CA . LEU A 1 241 ? 12.946 -4.575 -15.004 1.00 89.31 241 LEU A CA 1
ATOM 1972 C C . LEU A 1 241 ? 12.356 -5.086 -16.327 1.00 89.31 241 LEU A C 1
ATOM 1974 O O . LEU A 1 241 ? 11.986 -4.312 -17.209 1.00 89.31 241 LEU A O 1
ATOM 1978 N N . ASN A 1 242 ? 12.270 -6.410 -16.483 1.00 91.94 242 ASN A N 1
ATOM 1979 C CA . ASN A 1 242 ? 11.658 -7.003 -17.671 1.00 91.94 242 ASN A CA 1
ATOM 1980 C C . ASN A 1 242 ? 10.127 -7.006 -17.535 1.00 91.94 242 ASN A C 1
ATOM 1982 O O . ASN A 1 242 ? 9.597 -7.538 -16.565 1.00 91.94 242 ASN A O 1
ATOM 1986 N N . ILE A 1 243 ? 9.415 -6.486 -18.537 1.00 92.06 243 ILE A N 1
ATOM 1987 C CA . ILE A 1 243 ? 7.948 -6.479 -18.595 1.00 92.06 243 ILE A CA 1
ATOM 1988 C C . ILE A 1 243 ? 7.319 -7.883 -18.677 1.00 92.06 243 ILE A C 1
ATOM 1990 O O . ILE A 1 243 ? 6.154 -8.061 -18.317 1.00 92.06 243 ILE A O 1
ATOM 1994 N N . ASP A 1 244 ? 8.081 -8.903 -19.084 1.00 91.19 244 ASP A N 1
ATOM 1995 C CA . ASP A 1 244 ? 7.602 -10.291 -19.164 1.00 91.19 244 ASP A CA 1
ATOM 1996 C C . ASP A 1 244 ? 7.124 -10.847 -17.805 1.00 91.19 244 ASP A C 1
ATOM 1998 O O . ASP A 1 244 ? 6.390 -11.837 -17.767 1.00 91.19 244 ASP A O 1
ATOM 2002 N N . ILE A 1 245 ? 7.468 -10.189 -16.686 1.00 92.62 245 ILE A N 1
ATOM 2003 C CA . ILE A 1 245 ? 6.968 -10.523 -15.341 1.00 92.62 245 ILE A CA 1
ATOM 2004 C C . ILE A 1 245 ? 5.437 -10.518 -15.243 1.00 92.62 245 ILE A C 1
ATOM 2006 O O . ILE A 1 245 ? 4.889 -11.276 -14.447 1.00 92.62 245 ILE A O 1
ATOM 2010 N N . ILE A 1 246 ? 4.739 -9.743 -16.086 1.00 93.69 246 ILE A N 1
ATOM 2011 C CA . ILE A 1 246 ? 3.266 -9.690 -16.140 1.00 93.69 246 ILE A CA 1
ATOM 2012 C C . ILE A 1 246 ? 2.667 -11.092 -16.337 1.00 93.69 246 ILE A C 1
ATOM 2014 O O . ILE A 1 246 ? 1.615 -11.408 -15.782 1.00 93.69 246 ILE A O 1
ATOM 2018 N N . GLY A 1 247 ? 3.340 -11.959 -17.101 1.00 92.69 247 GLY A N 1
ATOM 2019 C CA . GLY A 1 247 ? 2.882 -13.325 -17.362 1.00 92.69 247 GLY A CA 1
ATOM 2020 C C . GLY A 1 247 ? 2.935 -14.260 -16.148 1.00 92.69 247 GLY A C 1
ATOM 2021 O O . GLY A 1 247 ? 2.294 -15.310 -16.172 1.00 92.69 247 GLY A O 1
ATOM 2022 N N . ASN A 1 248 ? 3.669 -13.888 -15.096 1.00 94.94 248 ASN A N 1
ATOM 2023 C CA . ASN A 1 248 ? 3.907 -14.723 -13.914 1.00 94.94 248 ASN A CA 1
ATOM 2024 C C . ASN A 1 248 ? 2.954 -14.421 -12.748 1.00 94.94 248 ASN A C 1
ATOM 2026 O O . ASN A 1 248 ? 3.012 -15.098 -11.722 1.00 94.94 248 ASN A O 1
ATOM 2030 N N . ILE A 1 249 ? 2.095 -13.413 -12.892 1.00 96.19 249 ILE A N 1
ATOM 2031 C CA . ILE A 1 249 ? 1.182 -12.956 -11.845 1.00 96.19 249 ILE A CA 1
ATOM 2032 C C . ILE A 1 249 ? -0.239 -13.411 -12.178 1.00 96.19 249 ILE A C 1
ATOM 2034 O O . ILE A 1 249 ? -0.676 -13.382 -13.332 1.00 96.19 249 ILE A O 1
ATOM 2038 N N . GLU A 1 250 ? -0.973 -13.839 -11.153 1.00 95.81 250 GLU A N 1
ATOM 2039 C CA . GLU A 1 250 ? -2.374 -14.227 -11.285 1.00 95.81 250 GLU A CA 1
ATOM 2040 C C . GLU A 1 250 ? -3.237 -13.064 -11.815 1.00 95.81 250 GLU A C 1
ATOM 2042 O O . GLU A 1 250 ? -3.298 -12.015 -11.168 1.00 95.81 250 GLU A O 1
ATOM 2047 N N . PRO A 1 251 ? -3.965 -13.237 -12.938 1.00 93.75 251 PRO A N 1
ATOM 2048 C CA . PRO A 1 251 ? -4.722 -12.152 -13.566 1.00 93.75 251 PRO A CA 1
ATOM 2049 C C . PRO A 1 251 ? -5.694 -11.415 -12.636 1.00 93.75 251 PRO A C 1
ATOM 2051 O O . PRO A 1 251 ? -5.814 -10.199 -12.702 1.00 93.75 251 PRO A O 1
ATOM 2054 N N . GLN A 1 252 ? -6.364 -12.131 -11.728 1.00 92.50 252 GLN A N 1
ATOM 2055 C CA . GLN A 1 252 ? -7.333 -11.559 -10.785 1.00 92.50 252 GLN A CA 1
ATOM 2056 C C . GLN A 1 252 ? -6.717 -10.658 -9.698 1.00 92.50 252 GLN A C 1
ATOM 2058 O O . GLN A 1 252 ? -7.463 -9.998 -8.964 1.00 92.50 252 GLN A O 1
ATOM 2063 N N . LYS A 1 253 ? -5.385 -10.674 -9.578 1.00 95.62 253 LYS A N 1
ATOM 2064 C CA . LYS A 1 253 ? -4.573 -9.932 -8.606 1.00 95.62 253 LYS A CA 1
ATOM 2065 C C . LYS A 1 253 ? -3.733 -8.837 -9.259 1.00 95.62 253 LYS A C 1
ATOM 2067 O O . LYS A 1 253 ? -2.911 -8.250 -8.566 1.00 95.62 253 LYS A O 1
ATOM 2072 N N . LEU A 1 254 ? -3.911 -8.570 -10.550 1.00 95.81 254 LEU A N 1
ATOM 2073 C CA . LEU A 1 254 ? -3.052 -7.661 -11.298 1.00 95.81 254 LEU A CA 1
ATOM 2074 C C . LEU A 1 254 ? -3.842 -6.519 -11.931 1.00 95.81 254 LEU A C 1
ATOM 2076 O O . LEU A 1 254 ? -4.874 -6.753 -12.556 1.00 95.81 254 LEU A O 1
ATOM 2080 N N . ILE A 1 255 ? -3.293 -5.313 -11.830 1.00 93.81 255 ILE A N 1
ATOM 2081 C CA . ILE A 1 255 ? -3.652 -4.133 -12.623 1.00 93.81 255 ILE A CA 1
ATOM 2082 C C . ILE A 1 255 ? -2.376 -3.623 -13.304 1.00 93.81 255 ILE A C 1
ATOM 2084 O O . ILE A 1 255 ? -1.290 -3.691 -12.727 1.00 93.81 255 ILE A O 1
ATOM 2088 N N . ILE A 1 256 ? -2.490 -3.127 -14.536 1.00 93.81 256 ILE A N 1
ATOM 2089 C CA . ILE A 1 256 ? -1.393 -2.454 -15.238 1.00 93.81 256 ILE A CA 1
ATOM 2090 C C . ILE A 1 256 ? -1.683 -0.960 -15.313 1.00 93.81 256 ILE A C 1
ATOM 2092 O O . ILE A 1 256 ? -2.700 -0.575 -15.893 1.00 93.81 256 ILE A O 1
ATOM 2096 N N . HIS A 1 257 ? -0.774 -0.138 -14.793 1.00 93.00 257 HIS A N 1
ATOM 2097 C CA . HIS A 1 257 ? -0.759 1.308 -15.010 1.00 93.00 257 HIS A CA 1
ATOM 2098 C C . HIS A 1 257 ? 0.210 1.649 -16.140 1.00 93.00 257 HIS A C 1
ATOM 2100 O O . HIS A 1 257 ? 1.344 1.167 -16.212 1.00 93.00 257 HIS A O 1
ATOM 2106 N N . ALA A 1 258 ? -0.270 2.447 -17.083 1.00 89.56 258 ALA A N 1
ATOM 2107 C CA . ALA A 1 258 ? 0.413 2.747 -18.325 1.00 89.56 258 ALA A CA 1
ATOM 2108 C C . ALA A 1 258 ? 0.265 4.226 -18.679 1.00 89.56 258 ALA A C 1
ATOM 2110 O O . ALA A 1 258 ? -0.638 4.907 -18.205 1.00 89.56 258 ALA A O 1
ATOM 2111 N N . ARG A 1 259 ? 1.129 4.712 -19.571 1.00 87.75 259 ARG A N 1
ATOM 2112 C CA . ARG A 1 259 ? 1.024 6.058 -20.149 1.00 87.75 259 ARG A CA 1
ATOM 2113 C C . ARG A 1 259 ? 0.469 5.991 -21.576 1.00 87.75 259 ARG A C 1
ATOM 2115 O O . ARG A 1 259 ? 0.526 4.928 -22.214 1.00 87.75 259 ARG A O 1
ATOM 2122 N N . PRO A 1 260 ? -0.052 7.101 -22.130 1.00 86.50 260 PRO A N 1
ATOM 2123 C CA . PRO A 1 260 ? -0.520 7.136 -23.510 1.00 86.50 260 PRO A CA 1
ATOM 2124 C C . PRO A 1 260 ? 0.528 6.601 -24.500 1.00 86.50 260 PRO A C 1
ATOM 2126 O O . PRO A 1 260 ? 1.661 7.072 -24.556 1.00 86.50 260 PRO A O 1
ATOM 2129 N N . GLY A 1 261 ? 0.144 5.604 -25.303 1.00 87.38 261 GLY A N 1
ATOM 2130 C CA . GLY A 1 261 ? 0.999 4.996 -26.328 1.00 87.38 261 GLY A CA 1
ATOM 2131 C C . GLY A 1 261 ? 1.721 3.719 -25.889 1.00 87.38 261 GLY A C 1
ATOM 2132 O O . GLY A 1 261 ? 2.206 2.982 -26.753 1.00 87.38 261 GLY A O 1
ATOM 2133 N N . TYR A 1 262 ? 1.729 3.388 -24.593 1.00 92.81 262 TYR A N 1
ATOM 2134 C CA . TYR A 1 262 ? 2.390 2.182 -24.078 1.00 92.81 262 TYR A CA 1
ATOM 2135 C C . TYR A 1 262 ? 1.783 0.891 -24.634 1.00 92.81 262 TYR A C 1
ATOM 2137 O O . TYR A 1 262 ? 2.497 -0.089 -24.815 1.00 92.81 262 TYR A O 1
ATOM 2145 N N . GLN A 1 263 ? 0.505 0.894 -25.016 1.00 88.88 263 GLN A N 1
ATOM 2146 C CA . GLN A 1 263 ? -0.134 -0.240 -25.687 1.00 88.88 263 GLN A CA 1
ATOM 2147 C C . GLN A 1 263 ? 0.510 -0.586 -27.043 1.00 88.88 263 GLN A C 1
ATOM 2149 O O . GLN A 1 263 ? 0.443 -1.730 -27.489 1.00 88.88 263 GLN A O 1
ATOM 2154 N N . ASN A 1 264 ? 1.143 0.392 -27.702 1.00 91.44 264 ASN A N 1
ATOM 2155 C CA . ASN A 1 264 ? 1.851 0.182 -28.966 1.00 91.44 264 ASN A CA 1
ATOM 2156 C C . ASN A 1 264 ? 3.286 -0.295 -28.718 1.00 91.44 264 ASN A C 1
ATOM 2158 O O . ASN A 1 264 ? 3.747 -1.214 -29.395 1.00 91.44 264 ASN A O 1
ATOM 2162 N N . ILE A 1 265 ? 3.964 0.305 -27.733 1.00 94.31 265 ILE A N 1
ATOM 2163 C CA . ILE A 1 265 ? 5.338 -0.041 -27.332 1.00 94.31 265 ILE A CA 1
ATOM 2164 C C . ILE A 1 265 ? 5.375 -1.479 -26.796 1.00 94.31 265 ILE A C 1
ATOM 2166 O O . ILE A 1 265 ? 6.140 -2.315 -27.272 1.00 94.31 265 ILE A O 1
ATOM 2170 N N . TYR A 1 266 ? 4.458 -1.798 -25.883 1.00 93.75 266 TYR A N 1
ATOM 2171 C CA . TYR A 1 266 ? 4.340 -3.082 -25.196 1.00 93.75 266 TYR A CA 1
ATOM 2172 C C . TYR A 1 266 ? 3.189 -3.927 -25.746 1.00 93.75 266 TYR A C 1
ATOM 2174 O O . TYR A 1 266 ? 2.415 -4.533 -25.004 1.00 93.75 266 TYR A O 1
ATOM 2182 N N . SER A 1 267 ? 3.070 -3.990 -27.074 1.00 92.19 267 SER A N 1
ATOM 2183 C CA . SER A 1 267 ? 1.923 -4.624 -27.740 1.00 92.19 267 SER A CA 1
ATOM 2184 C C . SER A 1 267 ? 1.712 -6.103 -27.384 1.00 92.19 267 SER A C 1
ATOM 2186 O O . SER A 1 267 ? 0.572 -6.568 -27.359 1.00 92.19 267 SER A O 1
ATOM 2188 N N . GLY A 1 268 ? 2.783 -6.847 -27.086 1.00 92.69 268 GLY A N 1
ATOM 2189 C CA . GLY A 1 268 ? 2.701 -8.231 -26.609 1.00 92.69 268 GLY A CA 1
ATOM 2190 C C . GLY A 1 268 ? 2.052 -8.334 -25.227 1.00 92.69 268 GLY A C 1
ATOM 2191 O O . GLY A 1 268 ? 1.066 -9.055 -25.065 1.00 92.69 268 GLY A O 1
ATOM 2192 N N . ALA A 1 269 ? 2.552 -7.556 -24.262 1.00 93.75 269 ALA A N 1
ATOM 2193 C CA . ALA A 1 269 ? 2.007 -7.491 -22.908 1.00 93.75 269 ALA A CA 1
ATOM 2194 C C . ALA A 1 269 ? 0.561 -6.973 -22.900 1.00 93.75 269 ALA A C 1
ATOM 2196 O O . ALA A 1 269 ? -0.300 -7.558 -22.246 1.00 93.75 269 ALA A O 1
ATOM 2197 N N . TYR A 1 270 ? 0.257 -5.944 -23.696 1.00 93.00 270 TYR A N 1
ATOM 2198 C CA . TYR A 1 270 ? -1.102 -5.417 -23.832 1.00 93.00 270 TYR A CA 1
ATOM 2199 C C . TYR A 1 270 ? -2.088 -6.474 -24.352 1.00 93.00 270 TYR A C 1
ATOM 2201 O O . TYR A 1 270 ? -3.153 -6.684 -23.768 1.00 93.00 270 TYR A O 1
ATOM 2209 N N . LYS A 1 271 ? -1.719 -7.212 -25.411 1.00 90.25 271 LYS A N 1
ATOM 2210 C CA . LYS A 1 271 ? -2.536 -8.320 -25.937 1.00 90.25 271 LYS A CA 1
ATOM 2211 C C . LYS A 1 271 ? -2.736 -9.429 -24.905 1.00 90.25 271 LYS A C 1
ATOM 2213 O O . LYS A 1 271 ? -3.842 -9.962 -24.806 1.00 90.25 271 LYS A O 1
ATOM 2218 N N . TYR A 1 272 ? -1.696 -9.763 -24.137 1.00 91.38 272 TYR A N 1
ATOM 2219 C CA . TYR A 1 272 ? -1.813 -10.706 -23.026 1.00 91.38 272 TYR A CA 1
ATOM 2220 C C . TYR A 1 272 ? -2.835 -10.212 -21.995 1.00 91.38 272 TYR A C 1
ATOM 2222 O O . TYR A 1 272 ? -3.761 -10.960 -21.672 1.00 91.38 272 TYR A O 1
ATOM 2230 N N . CYS A 1 273 ? -2.741 -8.948 -21.569 1.00 90.75 273 CYS A N 1
ATOM 2231 C CA . CYS A 1 273 ? -3.653 -8.355 -20.591 1.00 90.75 273 CYS A CA 1
ATOM 2232 C C . CYS A 1 273 ? -5.111 -8.423 -21.052 1.00 90.75 273 CYS A C 1
ATOM 2234 O O . CYS A 1 273 ? -5.953 -8.946 -20.324 1.00 90.75 273 CYS A O 1
ATOM 2236 N N . ILE A 1 274 ? -5.395 -8.033 -22.301 1.00 86.38 274 ILE A N 1
ATOM 2237 C CA . ILE A 1 274 ? -6.736 -8.169 -22.893 1.00 86.38 274 ILE A CA 1
ATOM 2238 C C . ILE A 1 274 ? -7.210 -9.627 -22.841 1.00 86.38 274 ILE A C 1
ATOM 2240 O O . ILE A 1 274 ? -8.321 -9.904 -22.392 1.00 86.38 274 ILE A O 1
ATOM 2244 N N . SER A 1 275 ? -6.372 -10.575 -23.273 1.00 90.06 275 SER A N 1
ATOM 2245 C CA . SER A 1 275 ? -6.750 -11.996 -23.342 1.00 90.06 275 SER A CA 1
ATOM 2246 C C . SER A 1 275 ? -7.039 -12.630 -21.977 1.00 90.06 275 SER A C 1
ATOM 2248 O O . SER A 1 275 ? -7.734 -13.643 -21.900 1.00 90.06 275 SER A O 1
ATOM 2250 N N . LYS A 1 276 ? -6.493 -12.047 -20.906 1.00 89.19 276 LYS A N 1
ATOM 2251 C CA . LYS A 1 276 ? -6.646 -12.500 -19.520 1.00 89.19 276 LYS A CA 1
ATOM 2252 C C . LYS A 1 276 ? -7.607 -11.638 -18.704 1.00 89.19 276 LYS A C 1
ATOM 2254 O O . LYS A 1 276 ? -7.766 -11.910 -17.520 1.00 89.19 276 LYS A O 1
ATOM 2259 N N . ALA A 1 277 ? -8.244 -10.645 -19.329 1.00 86.50 277 ALA A N 1
ATOM 2260 C CA . ALA A 1 277 ? -9.073 -9.643 -18.661 1.00 86.50 277 ALA A CA 1
ATOM 2261 C C . ALA A 1 277 ? -8.342 -8.910 -17.515 1.00 86.50 277 ALA A C 1
ATOM 2263 O O . ALA A 1 277 ? -8.954 -8.556 -16.511 1.00 86.50 277 ALA A O 1
ATOM 2264 N N . ILE A 1 278 ? -7.034 -8.688 -17.674 1.00 89.00 278 ILE A N 1
ATOM 2265 C CA . ILE A 1 278 ? -6.230 -7.868 -16.763 1.00 89.00 278 ILE A CA 1
ATOM 2266 C C . ILE A 1 278 ? -6.488 -6.397 -17.112 1.00 89.00 278 ILE A C 1
ATOM 2268 O O . ILE A 1 278 ? -6.313 -6.025 -18.281 1.00 89.00 278 ILE A O 1
ATOM 2272 N N . PRO A 1 279 ? -6.894 -5.555 -16.146 1.00 89.38 279 PRO A N 1
ATOM 2273 C CA . PRO A 1 279 ? -7.100 -4.133 -16.377 1.00 89.38 279 PRO A CA 1
ATOM 2274 C C . PRO A 1 279 ? -5.830 -3.440 -16.873 1.00 89.38 279 PRO A C 1
ATOM 2276 O O . PRO A 1 279 ? -4.769 -3.554 -16.263 1.00 89.38 279 PRO A O 1
ATOM 2279 N N . TRP A 1 280 ? -5.964 -2.703 -17.975 1.00 88.12 280 TRP A N 1
ATOM 2280 C CA . TRP A 1 280 ? -4.940 -1.802 -18.496 1.00 88.12 280 TRP A CA 1
ATOM 2281 C C . TRP A 1 280 ? -5.444 -0.369 -18.361 1.00 88.12 280 TRP A C 1
ATOM 2283 O O . TRP A 1 280 ? -6.358 0.049 -19.077 1.00 88.12 280 TRP A O 1
ATOM 2293 N N . VAL A 1 281 ? -4.859 0.363 -17.427 1.00 86.38 281 VAL A N 1
ATOM 2294 C CA . VAL A 1 281 ? -5.266 1.706 -17.026 1.00 86.38 281 VAL A CA 1
ATOM 2295 C C . VAL A 1 281 ? -4.276 2.683 -17.634 1.00 86.38 281 VAL A C 1
ATOM 2297 O O . VAL A 1 281 ? -3.068 2.520 -17.485 1.00 86.38 281 VAL A O 1
ATOM 2300 N N . VAL A 1 282 ? -4.786 3.656 -18.382 1.00 81.62 282 VAL A N 1
ATOM 2301 C CA . VAL A 1 282 ? -3.963 4.736 -18.927 1.00 81.62 282 VAL A CA 1
ATOM 2302 C C . VAL A 1 282 ? -4.116 5.931 -18.000 1.00 81.62 282 VAL A C 1
ATOM 2304 O O . VAL A 1 282 ? -5.236 6.411 -17.838 1.00 81.62 282 VAL A O 1
ATOM 2307 N N . GLU A 1 283 ? -3.002 6.376 -17.428 1.00 69.12 283 GLU A N 1
ATOM 2308 C CA . GLU A 1 283 ? -2.891 7.571 -16.580 1.00 69.12 283 GLU A CA 1
ATOM 2309 C C . GLU A 1 283 ? -2.122 8.689 -17.288 1.00 69.12 283 GLU A C 1
ATOM 2311 O O . GLU A 1 283 ? -1.151 8.377 -18.029 1.00 69.12 283 GLU A O 1
#

InterPro domains:
  IPR036237 Xylose isomerase-like superfamily [SSF51658] (155-246)

Secondary structure (DSSP, 8-state):
-PPP----------------TT--SSS--EEEPPEEPPP-BSS-SSS-EEEE-SSSTTSEEEEEEEEPSHHHHHHHHHHHHHTS-HHHHHHHHHHHHHH-SS--EES---EEEE-SSTT-EEE----TTEE--HHHHHHHHHHHHHHHTTTS-EEEEE-THHHHHHTTT-GGGHHHHHHHHHHHHHHTTEEEEEEPP--SSHHHHHHHGGGT-HHHHHHHHTT-TTEEEEEEHHHHHHTT--GGGGGGS-GGGEEEEE-TTHHHHTHHHHHHHHHTT--EEE-

Radius of gyration: 18.95 Å; chains: 1; bounding box: 58×39×51 Å

Foldseek 3Di:
DPDPPDPPPDPFDDLPPPDPVPDDPDPADEAEFFFDDDDKDQDDPDPAWDAQDPQDPRRIIFHWADEPCVVVLVVLLVVLLVVDPPVLSVQLVVLVVVLPDDPIFTHAAWTWDHDNDNVDIDTDDDDPRYHHQLSSVVLSVLSVVLVVCVPDAHEYEYECVSLCRSQNSDPVCSLSSLVSVLSSCVSSNYAYAHEATADPDPSCCNRPVLSLDLVSVCVSNVVRPRYAYEYEVVSCVRVVHDPCCLVVHQQVRYAYEYEPPVCVVPVVSVVVCVVSVRHYGYD